Protein AF-0000000080657822 (afdb_homodimer)

Sequence (238 aa):
MQIVRIQTNIRNVDIPDNIEEEVRYSLSSVMDLPPDKFLIIIEPAIRMNMGNRETPLAVVTLQTTRPSSQTENDVYAKKLTAVLREHLKLDPAHILISFDYKDAKNFAVQGKTIASLYVMQIVRIQTNIRNVDIPDNIEEEVRYSLSSVMDLPPDKFLIIIEPAIRMNMGNRETPLAVVTLQTTRPSSQTENDVYAKKLTAVLREHLKLDPAHILISFDYKDAKNFAVQGKTIASLYV

InterPro domains:
  IPR001398 Macrophage migration inhibitory factor [PF01187] (3-115)
  IPR001398 Macrophage migration inhibitory factor [PTHR11954] (1-114)
  IPR014347 Tautomerase/MIF superfamily [G3DSA:3.30.429.10] (1-117)
  IPR014347 Tautomerase/MIF superfamily [SSF55331] (4-116)

Nearest PDB structures (foldseek):
  2os5-assembly1_A  TM=9.625E-01  e=1.038E-12  Ancylostoma ceylanicum
  1uiz-assembly1_A  TM=9.579E-01  e=4.561E-12  Xenopus laevis
  6lkv-assembly2_C  TM=9.390E-01  e=1.874E-11  Oncomelania hupensis
  6lr3-assembly2_B  TM=9.394E-01  e=3.001E-11  Oncomelania hupensis
  6lkw-assembly2_B  TM=9.180E-01  e=7.698E-11  Oncomelania hupensis

Solvent-accessible surface area (backbone atoms only — not comparable to full-atom values): 12841 Å² total; per-residue (Å²): 107,32,42,36,37,40,38,24,44,46,49,64,90,72,50,60,89,57,52,62,57,52,52,36,52,53,47,20,67,77,68,70,44,67,52,67,41,34,39,37,36,46,44,53,52,39,93,67,71,67,90,74,65,92,58,66,39,37,44,34,39,41,37,30,50,56,83,75,50,70,70,54,48,52,53,53,48,53,49,53,49,50,52,42,30,70,64,65,66,40,54,70,90,37,53,46,77,45,85,43,66,41,56,36,48,36,28,26,43,56,32,29,20,46,48,62,67,80,97,106,33,42,36,39,38,38,23,45,47,46,64,92,74,52,59,92,55,52,65,57,53,52,37,52,56,49,20,68,76,69,70,43,66,58,86,40,55,49,75,44,78,42,55,54,36,50,58,50,56,53,72,79,98,56,68,37,35,42,34,39,40,38,30,51,56,83,74,52,51,70,55,38,27,52,52,29,36,50,53,38,51,51,42,30,70,66,66,66,36,53,47,85,37,36,40,36,38,56,41,65,42,54,34,74,78,36,69,56,95,91,32,34,45,46,63,66,78,96

Structure (mmCIF, N/CA/C/O backbone):
data_AF-0000000080657822-model_v1
#
loop_
_entity.id
_entity.type
_entity.pdbx_description
1 polymer 'Macrophage migration inhibitory factor'
#
loop_
_atom_site.group_PDB
_atom_site.id
_atom_site.type_symbol
_atom_site.label_atom_id
_atom_site.label_alt_id
_atom_site.label_comp_id
_atom_site.label_asym_id
_atom_site.label_entity_id
_atom_site.label_seq_id
_atom_site.pdbx_PDB_ins_code
_atom_site.Cartn_x
_atom_site.Cartn_y
_atom_site.Cartn_z
_atom_site.occupancy
_atom_site.B_iso_or_equiv
_atom_site.auth_seq_id
_atom_site.auth_comp_id
_atom_site.auth_asym_id
_atom_site.auth_atom_id
_atom_site.pdbx_PDB_model_num
ATOM 1 N N . MET A 1 1 ? -8.43 -2.594 9.195 1 84.31 1 MET A N 1
ATOM 2 C CA . MET A 1 1 ? -7.094 -2.062 8.938 1 84.31 1 MET A CA 1
ATOM 3 C C . MET A 1 1 ? -7.129 -1.015 7.824 1 84.31 1 MET A C 1
ATOM 5 O O . MET A 1 1 ? -7.844 -1.178 6.836 1 84.31 1 MET A O 1
ATOM 9 N N . GLN A 1 2 ? -6.523 0.131 8.164 1 93 2 GLN A N 1
ATOM 10 C CA . GLN A 1 2 ? -6.484 1.242 7.215 1 93 2 GLN A CA 1
ATOM 11 C C . GLN A 1 2 ? -5.047 1.604 6.848 1 93 2 GLN A C 1
ATOM 13 O O . GLN A 1 2 ? -4.156 1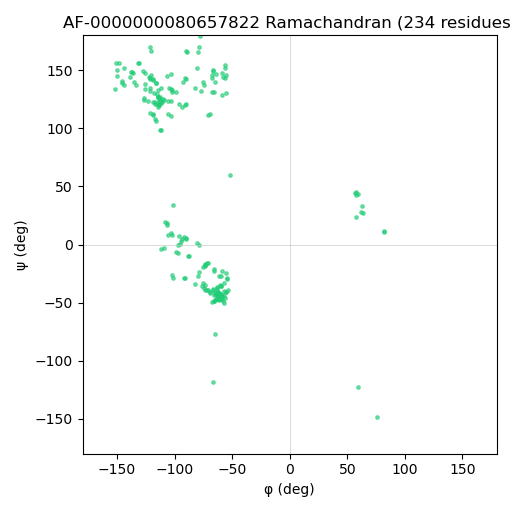.567 7.699 1 93 2 GLN A O 1
ATOM 18 N N . ILE A 1 3 ? -4.801 1.942 5.562 1 95.88 3 ILE A N 1
ATOM 19 C CA . ILE A 1 3 ? -3.482 2.379 5.121 1 95.88 3 ILE A CA 1
ATOM 20 C C . ILE A 1 3 ? -3.539 3.842 4.691 1 95.88 3 ILE A C 1
ATOM 22 O O . ILE A 1 3 ? -4.387 4.227 3.881 1 95.88 3 ILE A O 1
ATOM 26 N N . VAL A 1 4 ? -2.705 4.609 5.277 1 97.62 4 VAL A N 1
ATOM 27 C CA . VAL A 1 4 ? -2.572 6.016 4.906 1 97.62 4 VAL A CA 1
ATOM 28 C C . VAL A 1 4 ? -1.2 6.258 4.277 1 97.62 4 VAL A C 1
ATOM 30 O O . VAL A 1 4 ? -0.172 6.086 4.938 1 97.62 4 VAL A O 1
ATOM 33 N N . ARG A 1 5 ? -1.205 6.684 3.109 1 98.06 5 ARG A N 1
ATOM 34 C CA . ARG A 1 5 ? 0.04 6.973 2.406 1 98.06 5 ARG A CA 1
ATOM 35 C C . ARG A 1 5 ? 0.168 8.469 2.115 1 98.06 5 ARG A C 1
ATOM 37 O O . ARG A 1 5 ? -0.717 9.062 1.495 1 98.06 5 ARG A O 1
ATOM 44 N N . ILE A 1 6 ? 1.258 9.023 2.516 1 98.25 6 ILE A N 1
ATOM 45 C CA . ILE A 1 6 ? 1.535 10.438 2.279 1 98.25 6 ILE A CA 1
ATOM 46 C C . ILE A 1 6 ? 2.787 10.586 1.417 1 98.25 6 ILE A C 1
ATOM 48 O O . ILE A 1 6 ? 3.889 10.234 1.847 1 98.25 6 ILE A O 1
ATOM 52 N N . GLN A 1 7 ? 2.586 11.023 0.231 1 97.69 7 GLN A N 1
ATOM 53 C CA . GLN A 1 7 ? 3.682 11.359 -0.671 1 97.69 7 GLN A CA 1
ATOM 54 C C . GLN A 1 7 ? 3.896 12.867 -0.737 1 97.69 7 GLN A C 1
ATOM 56 O O . GLN A 1 7 ? 2.939 13.633 -0.891 1 97.69 7 GLN A O 1
ATOM 61 N N . THR A 1 8 ? 5.133 13.344 -0.627 1 97.19 8 THR A N 1
ATOM 62 C CA . THR A 1 8 ? 5.387 14.781 -0.623 1 97.19 8 THR A CA 1
ATOM 63 C C . THR A 1 8 ? 6.766 15.086 -1.201 1 97.19 8 THR A C 1
ATOM 65 O O . THR A 1 8 ? 7.641 14.219 -1.236 1 97.19 8 THR A O 1
ATOM 68 N N . ASN A 1 9 ? 6.945 16.297 -1.699 1 95.88 9 ASN A N 1
ATOM 69 C CA . ASN A 1 9 ? 8.25 16.734 -2.199 1 95.88 9 ASN A CA 1
ATOM 70 C C . ASN A 1 9 ? 9.078 17.391 -1.104 1 95.88 9 ASN A C 1
ATOM 72 O O . ASN A 1 9 ? 10.18 17.875 -1.362 1 95.88 9 ASN A O 1
ATOM 76 N N . ILE A 1 10 ? 8.562 17.375 0.119 1 96.12 10 ILE A N 1
ATOM 77 C CA . ILE A 1 10 ? 9.305 17.891 1.266 1 96.12 10 ILE A CA 1
ATOM 78 C C . ILE A 1 10 ? 10.391 16.891 1.66 1 96.12 10 ILE A C 1
ATOM 80 O O . ILE A 1 10 ? 10.164 15.68 1.684 1 96.12 10 ILE A O 1
ATOM 84 N N . ARG A 1 11 ? 11.578 17.438 2.01 1 95.94 11 ARG A N 1
ATOM 85 C CA . ARG A 1 11 ? 12.688 16.578 2.4 1 95.94 11 ARG A CA 1
ATOM 86 C C . ARG A 1 11 ? 12.398 15.875 3.723 1 95.94 11 ARG A C 1
ATOM 88 O O . ARG A 1 11 ? 11.742 16.438 4.602 1 95.94 11 ARG A O 1
ATOM 95 N N . ASN A 1 12 ? 12.891 14.633 3.85 1 95.06 12 ASN A N 1
ATOM 96 C CA . ASN A 1 12 ? 12.672 13.836 5.051 1 95.06 12 ASN A CA 1
ATOM 97 C C . ASN A 1 12 ? 13.102 14.586 6.309 1 95.06 12 ASN A C 1
ATOM 99 O O . ASN A 1 12 ? 12.438 14.508 7.34 1 95.06 12 ASN A O 1
ATOM 103 N N . VAL A 1 13 ? 14.227 15.328 6.23 1 95.25 13 VAL A N 1
ATOM 104 C CA . VAL A 1 13 ? 14.789 16.031 7.379 1 95.25 13 VAL A CA 1
ATOM 105 C C . VAL A 1 13 ? 13.836 17.141 7.824 1 95.25 13 VAL A C 1
ATOM 107 O O . VAL A 1 13 ? 13.914 17.625 8.961 1 95.25 13 VAL A O 1
ATOM 110 N N . ASP A 1 14 ? 12.93 17.609 6.953 1 95.69 14 ASP A N 1
ATOM 111 C CA . ASP A 1 14 ? 12.023 18.719 7.246 1 95.69 14 ASP A CA 1
ATOM 112 C C . ASP A 1 14 ? 10.656 18.203 7.699 1 95.69 14 ASP A C 1
ATOM 114 O O . ASP A 1 14 ? 9.758 18.984 8.008 1 95.69 14 ASP A O 1
ATOM 118 N N . ILE A 1 15 ? 10.477 16.891 7.762 1 96.06 15 ILE A N 1
ATOM 119 C CA . ILE A 1 15 ? 9.234 16.297 8.234 1 96.06 15 ILE A CA 1
ATOM 120 C C . ILE A 1 15 ? 9.312 16.047 9.742 1 96.06 15 ILE A C 1
ATOM 122 O O . ILE A 1 15 ? 10.227 15.359 10.219 1 96.06 15 ILE A O 1
ATOM 126 N N . PRO A 1 16 ? 8.438 16.656 10.414 1 95.56 16 PRO A N 1
ATOM 127 C CA . PRO A 1 16 ? 8.461 16.469 11.867 1 95.56 16 PRO A CA 1
ATOM 128 C C . PRO A 1 16 ? 8.367 15 12.273 1 95.56 16 PRO A C 1
ATOM 130 O O . PRO A 1 16 ? 7.719 14.203 11.586 1 95.56 16 PRO A O 1
ATOM 133 N N . ASP A 1 17 ? 8.875 14.633 13.461 1 92.06 17 ASP A N 1
ATOM 134 C CA . ASP A 1 17 ? 8.938 13.25 13.93 1 92.06 17 ASP A CA 1
ATOM 135 C C . ASP A 1 17 ? 7.562 12.758 14.375 1 92.06 17 ASP A C 1
ATOM 137 O O . ASP A 1 17 ? 7.32 11.555 14.445 1 92.06 17 ASP A O 1
ATOM 141 N N . ASN A 1 18 ? 6.68 13.648 14.641 1 92.56 18 ASN A N 1
ATOM 142 C CA . ASN A 1 18 ? 5.41 13.242 15.234 1 92.56 18 ASN A CA 1
ATOM 143 C C . ASN A 1 18 ? 4.285 13.211 14.203 1 92.56 18 ASN A C 1
ATOM 145 O O . ASN A 1 18 ? 3.117 13.055 14.562 1 92.56 18 ASN A O 1
ATOM 149 N N . ILE A 1 19 ? 4.598 13.383 12.914 1 95.44 19 ILE A N 1
ATOM 150 C CA . ILE A 1 19 ? 3.566 13.516 11.891 1 95.44 19 ILE A CA 1
ATOM 151 C C . ILE A 1 19 ? 2.734 12.242 11.82 1 95.44 19 ILE A C 1
ATOM 153 O O . ILE A 1 19 ? 1.51 12.297 11.68 1 95.44 19 ILE A O 1
ATOM 157 N N . GLU A 1 20 ? 3.365 11.078 11.922 1 94.44 20 GLU A N 1
ATOM 158 C CA . GLU A 1 20 ? 2.648 9.812 11.852 1 94.44 20 GLU A CA 1
ATOM 159 C C . GLU A 1 20 ? 1.64 9.688 12.984 1 94.44 20 GLU A C 1
ATOM 161 O O . GLU A 1 20 ? 0.498 9.273 12.766 1 94.44 20 GLU A O 1
ATOM 166 N N . GLU A 1 21 ? 2.094 10.062 14.133 1 93.56 21 GLU A N 1
ATOM 167 C CA . GLU A 1 21 ? 1.225 10 15.305 1 93.56 21 GLU A CA 1
ATOM 168 C C . GLU A 1 21 ? 0.048 10.961 15.164 1 93.56 21 GLU A C 1
ATOM 170 O O . GLU A 1 21 ? -1.088 10.609 15.492 1 93.56 21 GLU A O 1
ATOM 175 N N . GLU A 1 22 ? 0.355 12.117 14.68 1 95.88 22 GLU A N 1
ATOM 176 C CA . GLU A 1 22 ? -0.695 13.117 14.523 1 95.88 22 GLU A CA 1
ATOM 177 C C . GLU A 1 22 ? -1.75 12.656 13.523 1 95.88 22 GLU A C 1
ATOM 179 O O . GLU A 1 22 ? -2.949 12.805 13.766 1 95.88 22 GLU A O 1
ATOM 184 N N . VAL A 1 23 ? -1.292 12.102 12.445 1 96.69 23 VAL A N 1
ATOM 185 C CA . VAL A 1 23 ? -2.209 11.578 11.438 1 96.69 23 VAL A CA 1
ATOM 186 C C . VAL A 1 23 ? -3.027 10.438 12.023 1 96.69 23 VAL A C 1
ATOM 188 O O . VAL A 1 23 ? -4.254 10.406 11.898 1 96.69 23 VAL A O 1
ATOM 191 N N . ARG A 1 24 ? -2.383 9.547 12.688 1 95.69 24 ARG A N 1
ATOM 192 C CA . ARG A 1 24 ? -2.998 8.359 13.258 1 95.69 24 ARG A CA 1
ATOM 193 C C . ARG A 1 24 ? -4.117 8.727 14.227 1 95.69 24 ARG A C 1
ATOM 195 O O . ARG A 1 24 ? -5.25 8.258 14.086 1 95.69 24 ARG A O 1
ATOM 202 N N . TYR A 1 25 ? -3.816 9.641 15.117 1 95.88 25 TYR A N 1
ATOM 203 C CA . TYR A 1 25 ? -4.785 9.977 16.156 1 95.88 25 TYR A CA 1
ATOM 204 C C . TYR A 1 25 ? -5.918 10.828 15.586 1 95.88 25 TYR A C 1
ATOM 206 O O . TYR A 1 25 ? -7.062 10.719 16.031 1 95.88 25 TYR A O 1
ATOM 214 N N . SER A 1 26 ? -5.594 11.609 14.664 1 96.81 26 SER A N 1
ATOM 215 C CA . SER A 1 26 ? -6.629 12.414 14.016 1 96.81 26 SER A CA 1
ATOM 216 C C . SER A 1 26 ? -7.668 11.531 13.336 1 96.81 26 SER A C 1
ATOM 218 O O . SER A 1 26 ? -8.875 11.719 13.539 1 96.81 26 SER A O 1
ATOM 220 N N . LEU A 1 27 ? -7.227 10.555 12.586 1 97.06 27 LEU A N 1
ATOM 221 C CA . LEU A 1 27 ? -8.141 9.68 11.859 1 97.06 27 LEU A CA 1
ATOM 222 C C . LEU A 1 27 ? -8.828 8.703 12.812 1 97.06 27 LEU A C 1
ATOM 224 O O . LEU A 1 27 ? -10 8.383 12.633 1 97.06 27 LEU A O 1
ATOM 228 N N . SER A 1 28 ? -8.117 8.227 13.797 1 96.44 28 SER A N 1
ATOM 229 C CA . SER A 1 28 ? -8.688 7.32 14.781 1 96.44 28 SER A CA 1
ATOM 230 C C . SER A 1 28 ? -9.898 7.938 15.469 1 96.44 28 SER A C 1
ATOM 232 O O . SER A 1 28 ? -10.914 7.266 15.672 1 96.44 28 SER A O 1
ATOM 234 N N . SER A 1 29 ? -9.828 9.141 15.766 1 97.06 29 SER A N 1
ATOM 235 C CA . SER A 1 29 ? -10.891 9.844 16.484 1 97.06 29 SER A CA 1
ATOM 236 C C . SER A 1 29 ? -12.156 9.938 15.633 1 97.06 29 SER A C 1
ATOM 238 O O . SER A 1 29 ? -13.258 9.734 16.125 1 97.06 29 SER A O 1
ATOM 240 N N . VAL A 1 30 ? -12.039 10.172 14.359 1 97.12 30 VAL A N 1
ATOM 241 C CA . VAL A 1 30 ? -13.211 10.43 13.531 1 97.12 30 VAL A CA 1
ATOM 242 C C . VAL A 1 30 ? -13.727 9.117 12.938 1 97.12 30 VAL A C 1
ATOM 244 O O . VAL A 1 30 ? -14.898 9.008 12.586 1 97.12 30 VAL A O 1
ATOM 247 N N . MET A 1 31 ? -12.875 8.18 12.742 1 96.06 31 MET A N 1
ATOM 248 C CA . MET A 1 31 ? -13.289 6.895 12.195 1 96.06 31 MET A CA 1
ATOM 249 C C . MET A 1 31 ? -13.727 5.941 13.297 1 96.06 31 MET A C 1
ATOM 251 O O . MET A 1 31 ? -14.273 4.875 13.023 1 96.06 31 MET A O 1
ATOM 255 N N . ASP A 1 32 ? -13.453 6.379 14.508 1 95.44 32 ASP A N 1
ATOM 256 C CA . ASP A 1 32 ? -13.805 5.57 15.672 1 95.44 32 ASP A CA 1
ATOM 257 C C . ASP A 1 32 ? -13.164 4.188 15.594 1 95.44 32 ASP A C 1
ATOM 259 O O . ASP A 1 32 ? -13.852 3.172 15.734 1 95.44 32 ASP A O 1
ATOM 263 N N . LEU A 1 33 ? -11.938 4.098 15.242 1 93.62 33 LEU A N 1
ATOM 264 C CA . LEU A 1 33 ? -11.109 2.9 15.219 1 93.62 33 LEU A CA 1
ATOM 265 C C . LEU A 1 33 ? -9.891 3.064 16.125 1 93.62 33 LEU A C 1
ATOM 267 O O . LEU A 1 33 ? -9.375 4.176 16.281 1 93.62 33 LEU A O 1
ATOM 271 N N . PRO A 1 34 ? -9.461 1.971 16.75 1 93.25 34 PRO A N 1
ATOM 272 C CA . PRO A 1 34 ? -8.242 2.072 17.547 1 93.25 34 PRO A CA 1
ATOM 273 C C . PRO A 1 34 ? -7.031 2.521 16.734 1 93.25 34 PRO A C 1
ATOM 275 O O . PRO A 1 34 ? -6.91 2.168 15.562 1 93.25 34 PRO A O 1
ATOM 278 N N . PRO A 1 35 ? -6.078 3.287 17.359 1 93.06 35 PRO A N 1
ATOM 279 C CA . PRO A 1 35 ? -4.91 3.812 16.656 1 93.06 35 PRO A CA 1
ATOM 280 C C . PRO A 1 35 ? -4.051 2.715 16.031 1 93.06 35 PRO A C 1
ATOM 282 O O . PRO A 1 35 ? -3.385 2.945 15.023 1 93.06 35 PRO A O 1
ATOM 285 N N . ASP A 1 36 ? -4.164 1.545 16.547 1 89.31 36 ASP A N 1
ATOM 286 C CA . ASP A 1 36 ? -3.299 0.466 16.078 1 89.31 36 ASP A CA 1
ATOM 287 C C . ASP A 1 36 ? -3.824 -0.134 14.773 1 89.31 36 ASP A C 1
ATOM 289 O O . ASP A 1 36 ? -3.166 -0.979 14.164 1 89.31 36 ASP A O 1
ATOM 293 N N . LYS A 1 37 ? -4.891 0.389 14.289 1 90.69 37 LYS A N 1
ATOM 294 C CA . LYS A 1 37 ? -5.488 -0.121 13.055 1 90.69 37 LYS A CA 1
ATOM 295 C C . LYS A 1 37 ? -5.039 0.697 11.852 1 90.69 37 LYS A C 1
ATOM 297 O O . LYS A 1 37 ? -5.512 0.471 10.734 1 90.69 37 LYS A O 1
ATOM 302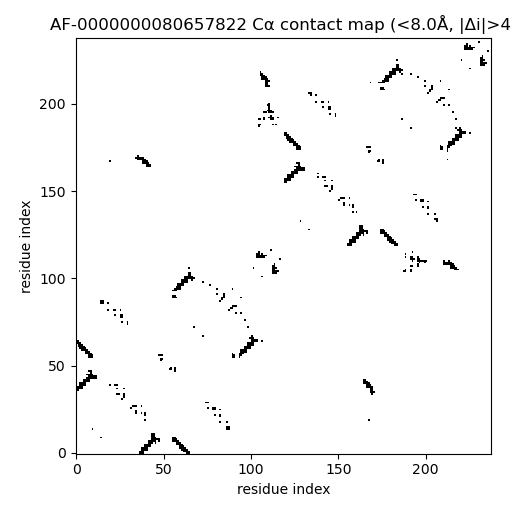 N N . PHE A 1 38 ? -4.102 1.584 12.094 1 93.62 38 PHE A N 1
ATOM 303 C CA . PHE A 1 38 ? -3.656 2.459 11.016 1 93.62 38 PHE A CA 1
ATOM 304 C C . PHE A 1 38 ? -2.182 2.227 10.703 1 93.62 38 PHE A C 1
ATOM 306 O O . PHE A 1 38 ? -1.331 2.33 11.586 1 93.62 38 PHE A O 1
ATOM 313 N N . LEU A 1 39 ? -1.912 1.862 9.461 1 94.06 39 LEU A N 1
ATOM 314 C CA . LEU A 1 39 ? -0.556 1.876 8.93 1 94.06 39 LEU A CA 1
ATOM 315 C C . LEU A 1 39 ? -0.286 3.168 8.164 1 94.06 39 LEU A C 1
ATOM 317 O O . LEU A 1 39 ? -1.001 3.49 7.211 1 94.06 39 LEU A O 1
ATOM 321 N N . ILE A 1 40 ? 0.692 3.904 8.586 1 96.06 40 ILE A N 1
ATOM 322 C CA . ILE A 1 40 ? 1.021 5.184 7.969 1 96.06 40 ILE A CA 1
ATOM 323 C C . ILE A 1 40 ? 2.344 5.07 7.215 1 96.06 40 ILE A C 1
ATOM 325 O O . ILE A 1 40 ? 3.344 4.609 7.77 1 96.06 40 ILE A O 1
ATOM 329 N N . ILE A 1 41 ? 2.312 5.406 6.008 1 96.31 41 ILE A N 1
ATOM 330 C CA . ILE A 1 41 ? 3.484 5.43 5.141 1 96.31 41 ILE A CA 1
ATOM 331 C C . ILE A 1 41 ? 3.783 6.863 4.715 1 96.31 41 ILE A C 1
ATOM 333 O O . ILE A 1 41 ? 2.895 7.578 4.246 1 96.31 41 ILE A O 1
ATOM 337 N N . ILE A 1 42 ? 4.992 7.312 4.914 1 96.75 42 ILE A N 1
ATOM 338 C CA . ILE A 1 42 ? 5.426 8.617 4.434 1 96.75 42 ILE A CA 1
ATOM 339 C C . ILE A 1 42 ? 6.547 8.453 3.416 1 96.75 42 ILE A C 1
ATOM 341 O O . ILE A 1 42 ? 7.543 7.77 3.684 1 96.75 42 ILE A O 1
ATOM 345 N N . GLU A 1 43 ? 6.32 8.961 2.264 1 96.56 43 GLU A N 1
ATOM 346 C CA . GLU A 1 43 ? 7.324 9 1.206 1 96.56 43 GLU A CA 1
ATOM 347 C C . GLU A 1 43 ? 7.773 10.438 0.929 1 96.56 43 GLU A C 1
ATOM 349 O O . GLU A 1 43 ? 7.164 11.141 0.121 1 96.56 43 GLU A O 1
ATOM 354 N N . PRO A 1 44 ? 8.875 10.805 1.485 1 96.5 44 PRO A N 1
ATOM 355 C CA . PRO A 1 44 ? 9.359 12.18 1.356 1 96.5 44 PRO A CA 1
ATOM 356 C C . PRO A 1 44 ? 10.258 12.383 0.136 1 96.5 44 PRO A C 1
ATOM 358 O O . PRO A 1 44 ? 10.648 11.406 -0.512 1 96.5 44 PRO A O 1
ATOM 361 N N . ALA A 1 45 ? 10.531 13.609 -0.25 1 96.06 45 ALA A N 1
ATOM 362 C CA . ALA A 1 45 ? 11.5 14.047 -1.254 1 96.06 45 ALA A CA 1
ATOM 363 C C . ALA A 1 45 ? 11.148 13.484 -2.631 1 96.06 45 ALA A C 1
ATOM 365 O O . ALA A 1 45 ? 12.039 13.203 -3.434 1 96.06 45 ALA A O 1
ATOM 366 N N . ILE A 1 46 ? 9.906 13.242 -2.855 1 94.38 46 ILE A N 1
ATOM 367 C CA . ILE A 1 46 ? 9.438 12.773 -4.16 1 94.38 46 ILE A CA 1
ATOM 368 C C . ILE A 1 46 ? 9.398 13.945 -5.137 1 94.38 46 ILE A C 1
ATOM 370 O O . ILE A 1 46 ? 8.961 15.039 -4.789 1 94.38 46 ILE A O 1
ATOM 374 N N . ARG A 1 47 ? 9.961 13.711 -6.32 1 92.88 47 ARG A N 1
ATOM 375 C CA . ARG A 1 47 ? 9.836 14.727 -7.359 1 92.88 47 ARG A CA 1
ATOM 376 C C . ARG A 1 47 ? 8.398 14.828 -7.863 1 92.88 47 ARG A C 1
ATOM 378 O O . ARG A 1 47 ? 7.863 13.867 -8.414 1 92.88 47 ARG A O 1
ATOM 385 N N . MET A 1 48 ? 7.73 15.984 -7.574 1 91.56 48 MET A N 1
ATOM 386 C CA . MET A 1 48 ? 6.355 16.234 -8 1 91.56 48 MET A CA 1
ATOM 387 C C . MET A 1 48 ? 6.125 17.734 -8.227 1 91.56 48 MET A C 1
ATOM 389 O O . MET A 1 48 ? 6.719 18.562 -7.543 1 91.56 48 MET A O 1
ATOM 393 N N . ASN A 1 49 ? 5.289 18.016 -9.219 1 91 49 ASN A N 1
ATOM 394 C CA . ASN A 1 49 ? 4.992 19.406 -9.555 1 91 49 ASN A CA 1
ATOM 395 C C . ASN A 1 49 ? 3.539 19.578 -9.977 1 91 49 ASN A C 1
ATOM 397 O O . ASN A 1 49 ? 2.947 18.672 -10.57 1 91 49 ASN A O 1
ATOM 401 N N . MET A 1 50 ? 2.936 20.594 -9.516 1 89.12 50 MET A N 1
ATOM 402 C CA . MET A 1 50 ? 1.61 21.031 -9.938 1 89.12 50 MET A CA 1
ATOM 403 C C . MET A 1 50 ? 1.652 22.469 -10.438 1 89.12 50 MET A C 1
ATOM 405 O O . MET A 1 50 ? 1.899 23.391 -9.664 1 89.12 50 MET A O 1
ATOM 409 N N . GLY A 1 51 ? 1.206 22.656 -11.688 1 81.25 51 GLY A N 1
ATOM 410 C CA . GLY A 1 51 ? 1.348 23.984 -12.289 1 81.25 51 GLY A CA 1
ATOM 411 C C . GLY A 1 51 ? 2.789 24.453 -12.367 1 81.25 51 GLY A C 1
ATOM 412 O O . GLY A 1 51 ? 3.654 23.734 -12.875 1 81.25 51 GLY A O 1
ATOM 413 N N . ASN A 1 52 ? 2.891 25.766 -11.625 1 68.38 52 ASN A N 1
ATOM 414 C CA . ASN A 1 52 ? 4.25 26.281 -11.594 1 68.38 52 ASN A CA 1
ATOM 415 C C . ASN A 1 52 ? 5.082 25.609 -10.508 1 68.38 52 ASN A C 1
ATOM 417 O O . ASN A 1 52 ? 4.535 25.109 -9.531 1 68.38 52 ASN A O 1
ATOM 421 N N . ARG A 1 53 ? 6.516 25.375 -10.453 1 63.5 53 ARG A N 1
ATOM 422 C CA . ARG A 1 53 ? 7.535 24.391 -10.102 1 63.5 53 ARG A CA 1
ATOM 423 C C . ARG A 1 53 ? 7.52 24.094 -8.602 1 63.5 53 ARG A C 1
ATOM 425 O O . ARG A 1 53 ? 7.414 22.938 -8.195 1 63.5 53 ARG A O 1
ATOM 432 N N . GLU A 1 54 ? 8.125 25.062 -7.562 1 67.25 54 GLU A N 1
ATOM 433 C CA . GLU A 1 54 ? 8.844 24.625 -6.371 1 67.25 54 GLU A CA 1
ATOM 434 C C . GLU A 1 54 ? 7.961 24.703 -5.129 1 67.25 54 GLU A C 1
ATOM 436 O O . GLU A 1 54 ? 8.469 24.688 -4.004 1 67.25 54 GLU A O 1
ATOM 441 N N . THR A 1 55 ? 6.586 24.422 -5.359 1 85.75 55 THR A N 1
ATOM 442 C CA . THR A 1 55 ? 5.777 24.547 -4.152 1 85.75 55 THR A CA 1
ATOM 443 C C . THR A 1 55 ? 5.648 23.203 -3.443 1 85.75 55 THR A C 1
ATOM 445 O O . THR A 1 55 ? 5.59 22.156 -4.09 1 85.75 55 THR A O 1
ATOM 448 N N . PRO A 1 56 ? 5.719 23.266 -2.098 1 93.12 56 PRO A N 1
ATOM 449 C CA . PRO A 1 56 ? 5.484 22.031 -1.369 1 93.12 56 PRO A CA 1
ATOM 450 C C . PRO A 1 56 ? 4.109 21.422 -1.652 1 93.12 56 PRO A C 1
ATOM 452 O O . PRO A 1 56 ? 3.111 22.156 -1.693 1 93.12 56 PRO A O 1
ATOM 455 N N . LEU A 1 57 ? 4.109 20.219 -1.976 1 95.81 57 LEU A N 1
ATOM 456 C CA . LEU A 1 57 ? 2.902 19.484 -2.35 1 95.81 57 LEU A CA 1
ATOM 457 C C . LEU A 1 57 ? 2.809 18.156 -1.586 1 95.81 57 LEU A C 1
ATOM 459 O O . LEU A 1 57 ? 3.822 17.641 -1.118 1 95.81 57 LEU A O 1
ATOM 463 N N . ALA A 1 58 ? 1.603 17.688 -1.465 1 97.06 58 ALA A N 1
ATOM 464 C CA . ALA A 1 58 ? 1.403 16.359 -0.904 1 97.06 58 ALA A CA 1
ATOM 465 C C . ALA A 1 58 ? 0.214 15.664 -1.558 1 97.06 58 ALA A C 1
ATOM 467 O O . ALA A 1 58 ? -0.789 16.297 -1.882 1 97.06 58 ALA A O 1
ATOM 468 N N . VAL A 1 59 ? 0.355 14.414 -1.82 1 97.94 59 VAL A N 1
ATOM 469 C CA . VAL A 1 59 ? -0.735 13.523 -2.197 1 97.94 59 VAL A CA 1
ATOM 470 C C . VAL A 1 59 ? -0.968 12.492 -1.09 1 97.94 59 VAL A C 1
ATOM 472 O O . VAL A 1 59 ? -0.027 11.844 -0.631 1 97.94 59 VAL A O 1
ATOM 475 N N . VAL A 1 60 ? -2.195 12.391 -0.649 1 98.56 60 VAL A N 1
ATOM 476 C CA . VAL A 1 60 ? -2.541 11.453 0.413 1 98.56 60 VAL A CA 1
ATOM 477 C C . VAL A 1 60 ? -3.545 10.422 -0.111 1 98.56 60 VAL A C 1
ATOM 479 O O . VAL A 1 60 ? -4.52 10.781 -0.777 1 98.56 60 VAL A O 1
ATOM 482 N N . THR A 1 61 ? -3.279 9.195 0.119 1 98.44 61 THR A N 1
ATOM 483 C CA . THR A 1 61 ? -4.234 8.133 -0.174 1 98.44 61 THR A CA 1
ATOM 484 C C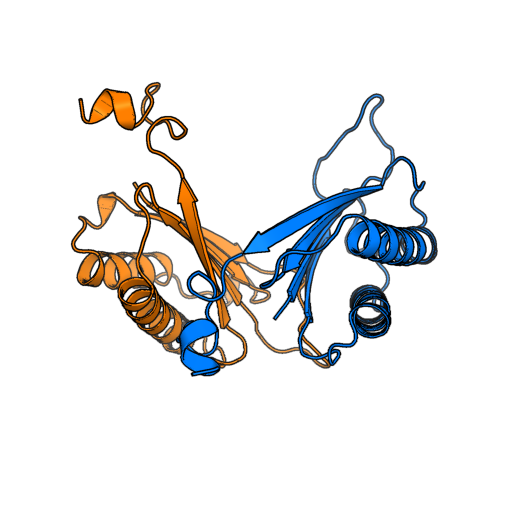 . THR A 1 61 ? -4.676 7.434 1.109 1 98.44 61 THR A C 1
ATOM 486 O O . THR A 1 61 ? -3.844 6.945 1.876 1 98.44 61 THR A O 1
ATOM 489 N N . LEU A 1 62 ? -5.93 7.43 1.401 1 98.25 62 LEU A N 1
ATOM 490 C CA . LEU A 1 62 ? -6.531 6.668 2.49 1 98.25 62 LEU A CA 1
ATOM 491 C C . LEU A 1 62 ? -7.246 5.43 1.955 1 98.25 62 LEU A C 1
ATOM 493 O O . LEU A 1 62 ? -8.266 5.547 1.273 1 98.25 62 LEU A O 1
ATOM 497 N N . GLN A 1 63 ? -6.723 4.281 2.221 1 96.56 63 GLN A N 1
ATOM 498 C CA . GLN A 1 63 ? -7.305 3.008 1.81 1 96.56 63 GLN A CA 1
ATOM 499 C C . GLN A 1 63 ? -8 2.316 2.979 1 96.56 63 GLN A C 1
ATOM 501 O O . GLN A 1 63 ? -7.371 2.037 4.004 1 96.56 63 GLN A O 1
ATOM 506 N N . THR A 1 64 ? -9.273 2.018 2.801 1 94.69 64 THR A N 1
ATOM 507 C CA . THR A 1 64 ? -10.07 1.42 3.867 1 94.69 64 THR A CA 1
ATOM 508 C C . THR A 1 64 ? -10.625 0.067 3.432 1 94.69 64 THR A C 1
ATOM 510 O O . THR A 1 64 ? -10.602 -0.269 2.246 1 94.69 64 THR A O 1
ATOM 513 N N . THR A 1 65 ? -11.133 -0.733 4.359 1 90.62 65 THR A N 1
ATOM 514 C CA . THR A 1 65 ? -11.711 -2.039 4.074 1 90.62 65 THR A CA 1
ATOM 515 C C . THR A 1 65 ? -13.234 -1.94 3.963 1 90.62 65 THR A C 1
ATOM 517 O O . THR A 1 65 ? -13.898 -2.926 3.645 1 90.62 65 THR A O 1
ATOM 520 N N . ARG A 1 66 ? -13.828 -0.857 4.242 1 88.62 66 ARG A N 1
ATOM 521 C CA . ARG A 1 66 ? -15.242 -0.588 4.016 1 88.62 66 ARG A CA 1
ATOM 522 C C . ARG A 1 66 ? -15.438 0.681 3.191 1 88.62 66 ARG A C 1
ATOM 524 O O . ARG A 1 66 ? -14.656 1.625 3.305 1 88.62 66 ARG A O 1
ATOM 531 N N . PRO A 1 67 ? -16.469 0.691 2.4 1 93.12 67 PRO A N 1
ATOM 532 C CA . PRO A 1 67 ? -16.734 1.919 1.646 1 93.12 67 PRO A CA 1
ATOM 533 C C . PRO A 1 67 ? -17.094 3.102 2.545 1 93.12 67 PRO A C 1
ATOM 535 O O . PRO A 1 67 ? -17.75 2.922 3.576 1 93.12 67 PRO A O 1
ATOM 538 N N . SER A 1 68 ? -16.594 4.238 2.223 1 94.94 68 SER A N 1
ATOM 539 C CA . SER A 1 68 ? -16.938 5.461 2.953 1 94.94 68 SER A CA 1
ATOM 540 C C . SER A 1 68 ? -17.922 6.32 2.17 1 94.94 68 SER A C 1
ATOM 542 O O . SER A 1 68 ? -17.859 6.371 0.939 1 94.94 68 SER A O 1
ATOM 544 N N . SER A 1 69 ? -18.797 7.004 2.877 1 97.06 69 SER A N 1
ATOM 545 C CA . SER A 1 69 ? -19.719 7.953 2.266 1 97.06 69 SER A CA 1
ATOM 546 C C . SER A 1 69 ? -19.031 9.281 1.979 1 97.06 69 SER A C 1
ATOM 548 O O . SER A 1 69 ? -17.922 9.539 2.457 1 97.06 69 SER A O 1
ATOM 550 N N . GLN A 1 70 ? -19.734 10.078 1.156 1 97.56 70 GLN A N 1
ATOM 551 C CA . GLN A 1 70 ? -19.219 11.414 0.881 1 97.56 70 GLN A CA 1
ATOM 552 C C . GLN A 1 70 ? -19.062 12.219 2.17 1 97.56 70 GLN A C 1
ATOM 554 O O . GLN A 1 70 ? -18.062 12.93 2.346 1 97.56 70 GLN A O 1
ATOM 559 N N . THR A 1 71 ? -20.078 12.086 2.986 1 98.06 71 THR A N 1
ATOM 560 C CA . THR A 1 71 ? -20.031 12.812 4.25 1 98.06 71 THR A CA 1
ATOM 561 C C . THR A 1 71 ? -18.828 12.375 5.086 1 98.06 71 THR A C 1
ATOM 563 O O . THR A 1 71 ? -18.125 13.211 5.645 1 98.06 71 THR A O 1
ATOM 566 N N . GLU A 1 72 ? -18.578 11.094 5.18 1 97.44 72 GLU A N 1
ATOM 567 C CA . GLU A 1 72 ? -17.406 10.578 5.891 1 97.44 72 GLU A CA 1
ATOM 568 C C . GLU A 1 72 ? -16.109 11.109 5.285 1 97.44 72 GLU A C 1
ATOM 570 O O . GLU A 1 72 ? -15.219 11.562 6.008 1 97.44 72 GLU A O 1
ATOM 575 N N . ASN A 1 73 ? -16.031 11.094 3.961 1 97.81 73 ASN A N 1
ATOM 576 C CA . ASN A 1 73 ? -14.82 11.547 3.266 1 97.81 73 ASN A CA 1
ATOM 577 C C . ASN A 1 73 ? -14.555 13.023 3.52 1 97.81 73 ASN A C 1
ATOM 579 O O . ASN A 1 73 ? -13.398 13.438 3.633 1 97.81 73 ASN A O 1
ATOM 583 N N . ASP A 1 74 ? -15.602 13.812 3.588 1 98.5 74 ASP A N 1
ATOM 584 C CA . ASP A 1 74 ? -15.445 15.227 3.891 1 98.5 74 ASP A CA 1
ATOM 585 C C . ASP A 1 74 ? -14.812 15.43 5.266 1 98.5 74 ASP A C 1
ATOM 587 O O . ASP A 1 74 ? -13.945 16.281 5.434 1 98.5 74 ASP A O 1
ATOM 591 N N . VAL A 1 75 ? -15.281 14.633 6.148 1 98.44 75 VAL A N 1
ATOM 592 C CA . VAL A 1 75 ? -14.758 14.719 7.508 1 98.44 75 VAL A CA 1
ATOM 593 C C . VAL A 1 75 ? -13.289 14.297 7.523 1 98.44 75 VAL A C 1
ATOM 595 O O . VAL A 1 75 ? -12.453 14.984 8.117 1 98.44 75 VAL A O 1
ATOM 598 N N . TYR A 1 76 ? -12.93 13.141 6.902 1 98.38 76 TYR A N 1
ATOM 599 C CA . TYR A 1 76 ? -11.555 12.656 6.855 1 98.38 76 TYR A CA 1
ATOM 600 C C . TYR A 1 76 ? -10.641 13.68 6.195 1 98.38 76 TYR A C 1
ATOM 602 O O . TYR A 1 76 ? -9.539 13.938 6.684 1 98.38 76 TYR A O 1
ATOM 610 N N . ALA A 1 77 ? -11.133 14.219 5.098 1 98.62 77 ALA A N 1
ATOM 611 C CA . ALA A 1 77 ? -10.359 15.203 4.355 1 98.62 77 ALA A CA 1
ATOM 612 C C . ALA A 1 77 ? -10.039 16.422 5.223 1 98.62 77 ALA A C 1
ATOM 614 O O . ALA A 1 77 ? -8.906 16.906 5.219 1 98.62 77 ALA A O 1
ATOM 615 N N . LYS A 1 78 ? -11.039 16.891 5.879 1 98.56 78 LYS A N 1
ATOM 616 C CA . LYS A 1 78 ? -10.852 18.031 6.758 1 98.56 78 LYS A CA 1
ATOM 617 C C . LYS A 1 78 ? -9.773 17.75 7.805 1 98.56 78 LYS A C 1
ATOM 619 O O . LYS A 1 78 ? -8.891 18.578 8.031 1 98.56 78 LYS A O 1
ATOM 624 N N . LYS A 1 79 ? -9.844 16.609 8.398 1 98.38 79 LYS A N 1
ATOM 625 C CA . LYS A 1 79 ? -8.906 16.234 9.453 1 98.38 79 LYS A CA 1
ATOM 626 C C . LYS A 1 79 ? -7.488 16.109 8.898 1 98.38 79 LYS A C 1
ATOM 628 O O . LYS A 1 79 ? -6.543 16.672 9.453 1 98.38 79 LYS A O 1
ATOM 633 N N . LEU A 1 80 ? -7.328 15.414 7.801 1 98.5 80 LEU A N 1
ATOM 634 C CA . LEU A 1 80 ? -6.02 15.195 7.195 1 98.5 80 LEU A CA 1
ATOM 635 C C . LEU A 1 80 ? -5.402 16.516 6.734 1 98.5 80 LEU A C 1
ATOM 637 O O . LEU A 1 80 ? -4.215 16.75 6.957 1 98.5 80 LEU A O 1
ATOM 641 N N . THR A 1 81 ? -6.25 17.344 6.129 1 98.56 81 THR A N 1
ATOM 642 C CA . THR A 1 81 ? -5.77 18.641 5.656 1 98.56 81 THR A CA 1
ATOM 643 C C . THR A 1 81 ? -5.281 19.5 6.824 1 98.56 81 THR A C 1
ATOM 645 O O . THR A 1 81 ? -4.23 20.125 6.738 1 98.56 81 THR A O 1
ATOM 648 N N . ALA A 1 82 ? -6.004 19.469 7.898 1 98.38 82 ALA A N 1
ATOM 649 C CA . ALA A 1 82 ? -5.621 20.25 9.07 1 98.38 82 ALA A CA 1
ATOM 650 C C . ALA A 1 82 ? -4.27 19.797 9.617 1 98.38 82 ALA A C 1
ATOM 652 O O . ALA A 1 82 ? -3.414 20.625 9.938 1 98.38 82 ALA A O 1
ATOM 653 N N . VAL A 1 83 ? -4.062 18.5 9.758 1 98.12 83 VAL A N 1
ATOM 654 C CA . VAL A 1 83 ? -2.828 17.938 10.305 1 98.12 83 VAL A CA 1
ATOM 655 C C . VAL A 1 83 ? -1.652 18.328 9.406 1 98.12 83 VAL A C 1
ATOM 657 O O . VAL A 1 83 ? -0.617 18.781 9.898 1 98.12 83 VAL A O 1
ATOM 660 N N . LEU A 1 84 ? -1.759 18.203 8.102 1 98 84 LEU A N 1
ATOM 661 C CA . LEU A 1 84 ? -0.668 18.453 7.168 1 98 84 LEU A CA 1
ATOM 662 C C . LEU A 1 84 ? -0.367 19.953 7.074 1 98 84 LEU A C 1
ATOM 664 O O . LEU A 1 84 ? 0.792 20.344 6.934 1 98 84 LEU A O 1
ATOM 668 N N . ARG A 1 85 ? -1.418 20.703 7.09 1 97.62 85 ARG A N 1
ATOM 669 C CA . ARG A 1 85 ? -1.224 22.156 7.121 1 97.62 85 ARG A CA 1
ATOM 670 C C . ARG A 1 85 ? -0.442 22.578 8.367 1 97.62 85 ARG A C 1
ATOM 672 O O . ARG A 1 85 ? 0.507 23.359 8.273 1 97.62 85 ARG A O 1
ATOM 679 N N . GLU A 1 86 ? -0.83 22.078 9.422 1 97.06 86 GLU A N 1
ATOM 680 C CA . GLU A 1 86 ? -0.256 22.469 10.711 1 97.06 86 GLU A CA 1
ATOM 681 C C . GLU A 1 86 ? 1.183 21.984 10.844 1 97.06 86 GLU A C 1
ATOM 683 O O . GLU A 1 86 ? 2.059 22.734 11.281 1 97.06 86 GLU A O 1
ATOM 688 N N . HIS A 1 87 ? 1.48 20.812 10.438 1 96.31 87 HIS A N 1
ATOM 689 C CA . HIS A 1 87 ? 2.76 20.188 10.766 1 96.31 87 HIS A CA 1
ATOM 690 C C . HIS A 1 87 ? 3.725 20.266 9.586 1 96.31 87 HIS A C 1
ATOM 692 O O . HIS A 1 87 ? 4.941 20.266 9.781 1 96.31 87 HIS A O 1
ATOM 698 N N . LEU A 1 88 ? 3.219 20.297 8.383 1 95.88 88 LEU A N 1
ATOM 699 C CA . LEU A 1 88 ? 4.082 20.359 7.211 1 95.88 88 LEU A CA 1
ATOM 700 C C . LEU A 1 88 ? 3.998 21.719 6.543 1 95.88 88 LEU A C 1
ATOM 702 O O . LEU A 1 88 ? 4.688 21.984 5.555 1 95.88 88 LEU A O 1
ATOM 706 N N . LYS A 1 89 ? 3.16 22.578 7.047 1 94.94 89 LYS A N 1
ATOM 707 C CA . LYS A 1 89 ? 3.002 23.953 6.574 1 94.94 89 LYS A CA 1
ATOM 708 C C . LYS A 1 89 ? 2.645 23.984 5.09 1 94.94 89 LYS A C 1
ATOM 710 O O . LYS A 1 89 ? 3.199 24.781 4.328 1 94.94 89 LYS A O 1
ATOM 715 N N . LEU A 1 90 ? 1.772 23.109 4.766 1 96.06 90 LEU A N 1
ATOM 716 C CA . LEU A 1 90 ? 1.31 23.047 3.383 1 96.06 90 LEU A CA 1
ATOM 717 C C . LEU A 1 90 ? 0.097 23.938 3.168 1 96.06 90 LEU A C 1
ATOM 719 O O . LEU A 1 90 ? -0.759 24.062 4.051 1 96.06 90 LEU A O 1
ATOM 723 N N . ASP A 1 91 ? 0.102 24.547 1.979 1 94.69 91 ASP A N 1
ATOM 724 C CA . ASP A 1 91 ? -1.136 25.172 1.537 1 94.69 91 ASP A CA 1
ATOM 725 C C . ASP A 1 91 ? -2.227 24.141 1.289 1 94.69 91 ASP A C 1
ATOM 727 O O . ASP A 1 91 ? -1.999 23.141 0.597 1 94.69 91 ASP A O 1
ATOM 731 N N . PRO A 1 92 ? -3.447 24.375 1.852 1 96.19 92 PRO A N 1
ATOM 732 C CA . PRO A 1 92 ? -4.535 23.422 1.634 1 96.19 92 PRO A CA 1
ATOM 733 C C . PRO A 1 92 ? -4.797 23.156 0.153 1 96.19 92 PRO A C 1
ATOM 735 O O . PRO A 1 92 ? -5.195 22.047 -0.217 1 96.19 92 PRO A O 1
ATOM 738 N N . ALA A 1 93 ? -4.547 24.078 -0.704 1 94.31 93 ALA A N 1
ATOM 739 C CA . ALA A 1 93 ? -4.773 23.922 -2.139 1 94.31 93 ALA A CA 1
ATOM 740 C C . ALA A 1 93 ? -3.756 22.969 -2.754 1 94.31 93 ALA A C 1
ATOM 742 O O . ALA A 1 93 ? -3.928 22.516 -3.889 1 94.31 93 ALA A O 1
ATOM 743 N N . HIS A 1 94 ? -2.693 22.719 -2.02 1 95.12 94 HIS A N 1
ATOM 744 C CA . HIS A 1 94 ? -1.612 21.891 -2.533 1 95.12 94 HIS A CA 1
ATOM 745 C C . HIS A 1 94 ? -1.615 20.516 -1.871 1 95.12 94 HIS A C 1
ATOM 747 O O . HIS A 1 94 ? -0.611 19.797 -1.908 1 95.12 94 HIS A O 1
ATOM 753 N N . ILE A 1 95 ? -2.734 20.125 -1.256 1 97.31 95 ILE A N 1
ATOM 754 C CA . ILE A 1 95 ? -2.939 18.828 -0.642 1 97.31 95 ILE A CA 1
ATOM 755 C C . ILE A 1 95 ? -4.055 18.078 -1.371 1 97.31 95 ILE A C 1
ATOM 757 O O . ILE A 1 95 ? -5.227 18.453 -1.284 1 97.31 95 ILE A O 1
ATOM 761 N N . LEU A 1 96 ? -3.734 17.125 -2.119 1 97.5 96 LEU A N 1
ATOM 762 C CA . LEU A 1 96 ? -4.723 16.281 -2.775 1 97.5 96 LEU A CA 1
ATOM 763 C C . LEU A 1 96 ? -4.922 14.977 -2 1 97.5 96 LEU A C 1
ATOM 765 O O . LEU A 1 96 ? -3.953 14.312 -1.631 1 97.5 96 LEU A O 1
ATOM 769 N N . ILE A 1 97 ? -6.16 14.617 -1.735 1 98.62 97 ILE A N 1
ATOM 770 C CA . ILE A 1 97 ? -6.473 13.414 -0.968 1 98.62 97 ILE A CA 1
ATOM 771 C C . ILE A 1 97 ? -7.34 12.477 -1.805 1 98.62 97 ILE A C 1
ATOM 773 O O . ILE A 1 97 ? -8.312 12.914 -2.43 1 98.62 97 ILE A O 1
ATOM 777 N N . SER A 1 98 ? -6.992 11.289 -1.847 1 98.38 98 SER A N 1
ATOM 778 C CA . SER A 1 98 ? -7.785 10.25 -2.496 1 98.38 98 SER A CA 1
ATOM 779 C C . SER A 1 98 ? -8.273 9.219 -1.487 1 98.38 98 SER A C 1
ATOM 781 O O . SER A 1 98 ? -7.535 8.828 -0.578 1 98.38 98 SER A O 1
ATOM 783 N N . PHE A 1 99 ? -9.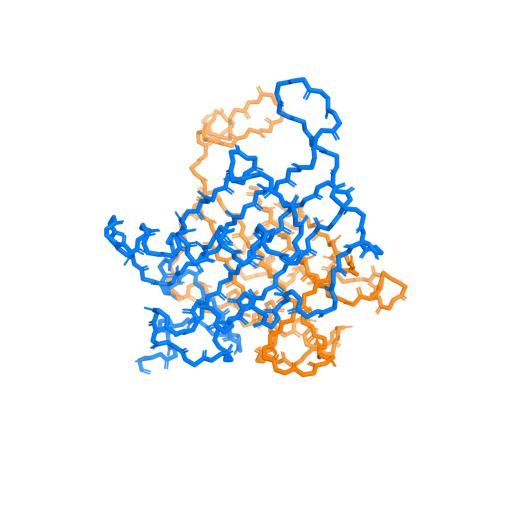547 8.781 -1.631 1 98.12 99 PHE A N 1
ATOM 784 C CA . PHE A 1 99 ? -10.156 7.758 -0.788 1 98.12 99 PHE A CA 1
ATOM 785 C C . PHE A 1 99 ? -10.391 6.477 -1.577 1 98.12 99 PHE A C 1
ATOM 787 O O . PHE A 1 99 ? -11.062 6.492 -2.609 1 98.12 99 PHE A O 1
ATOM 794 N N . ASP A 1 100 ? -9.805 5.387 -1.071 1 95.94 100 ASP A N 1
ATOM 795 C CA . ASP A 1 100 ? -9.93 4.102 -1.756 1 95.94 100 ASP A CA 1
ATOM 796 C C . ASP A 1 100 ? -10.562 3.055 -0.845 1 95.94 100 ASP A C 1
ATOM 798 O O . ASP A 1 100 ? -10.383 3.088 0.373 1 95.94 100 ASP A O 1
ATOM 802 N N . TYR A 1 101 ? -11.375 2.264 -1.481 1 93.94 101 TYR A N 1
ATOM 803 C CA . TYR A 1 101 ? -11.969 1.128 -0.787 1 93.94 101 TYR A CA 1
ATOM 804 C C . TYR A 1 101 ? -11.43 -0.189 -1.332 1 93.94 101 TYR A C 1
ATOM 806 O O . TYR A 1 101 ? -11.25 -0.342 -2.543 1 93.94 101 TYR A O 1
ATOM 814 N N . LYS A 1 102 ? -11.102 -1.054 -0.36 1 93.31 102 LYS A N 1
ATOM 815 C CA . LYS A 1 102 ? -10.688 -2.404 -0.734 1 93.31 102 LYS A CA 1
ATOM 816 C C . LYS A 1 102 ? -11.516 -3.453 0.004 1 93.31 102 LYS A C 1
ATOM 818 O O . LYS A 1 102 ? -11.562 -3.457 1.236 1 93.31 102 LYS A O 1
ATOM 823 N N . ASP A 1 103 ? -12.117 -4.355 -0.78 1 94.44 103 ASP A N 1
ATOM 824 C CA . ASP A 1 103 ? -12.914 -5.43 -0.195 1 94.44 103 ASP A CA 1
ATOM 825 C C . ASP A 1 103 ? -12.086 -6.246 0.798 1 94.44 103 ASP A C 1
ATOM 827 O O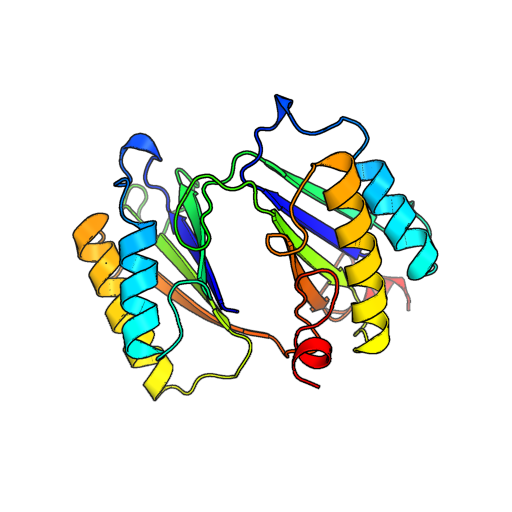 . ASP A 1 103 ? -10.922 -6.562 0.536 1 94.44 103 ASP A O 1
ATOM 831 N N . ALA A 1 104 ? -12.703 -6.688 1.876 1 93.5 104 ALA A N 1
ATOM 832 C CA . ALA A 1 104 ? -12.047 -7.438 2.941 1 93.5 104 ALA A CA 1
ATOM 833 C C . ALA A 1 104 ? -11.43 -8.727 2.406 1 93.5 104 ALA A C 1
ATOM 835 O O . ALA A 1 104 ? -10.461 -9.234 2.967 1 93.5 104 ALA A O 1
ATOM 836 N N . LYS A 1 105 ? -11.992 -9.25 1.339 1 95.25 105 LYS A N 1
ATOM 837 C CA . LYS A 1 105 ? -11.453 -10.469 0.747 1 95.25 105 LYS A CA 1
ATOM 838 C C . LYS A 1 105 ? -10.148 -10.195 0.005 1 95.25 105 LYS A C 1
ATOM 840 O O . LYS A 1 105 ? -9.422 -11.125 -0.352 1 95.25 105 LYS A O 1
ATOM 845 N N . ASN A 1 106 ? -9.914 -8.859 -0.292 1 96.38 106 ASN A N 1
ATOM 846 C CA . ASN A 1 106 ? -8.742 -8.477 -1.076 1 96.38 106 ASN A CA 1
ATOM 847 C C . ASN A 1 106 ? -7.684 -7.805 -0.21 1 96.38 106 ASN A C 1
ATOM 849 O O . ASN A 1 106 ? -6.789 -7.133 -0.727 1 96.38 106 ASN A O 1
ATOM 853 N N . PHE A 1 107 ? -7.793 -7.973 1.074 1 95.31 107 PHE A N 1
ATOM 854 C CA . PHE A 1 107 ? -6.836 -7.457 2.049 1 95.31 107 PHE A CA 1
ATOM 855 C C . PHE A 1 107 ? -6.477 -8.531 3.07 1 95.31 107 PHE A C 1
ATOM 857 O O . PHE A 1 107 ? -7.348 -9.273 3.533 1 95.31 107 PHE A O 1
ATOM 864 N N . ALA A 1 108 ? -5.188 -8.586 3.359 1 96.12 108 ALA A N 1
ATOM 865 C CA . ALA A 1 108 ? -4.773 -9.664 4.254 1 96.12 108 ALA A CA 1
ATOM 866 C C . ALA A 1 108 ? -3.764 -9.172 5.285 1 96.12 108 ALA A C 1
ATOM 868 O O . ALA A 1 108 ? -3.039 -8.203 5.035 1 96.12 108 ALA A O 1
ATOM 869 N N . VAL A 1 109 ? -3.801 -9.742 6.383 1 93.38 109 VAL A N 1
ATOM 870 C CA . VAL A 1 109 ? -2.838 -9.602 7.469 1 93.38 109 VAL A CA 1
ATOM 871 C C . VAL A 1 109 ? -2.666 -10.945 8.18 1 93.38 109 VAL A C 1
ATOM 873 O O . VAL A 1 109 ? -3.553 -11.797 8.125 1 93.38 109 VAL A O 1
ATOM 876 N N . GLN A 1 110 ? -1.416 -11.109 8.773 1 94.31 110 GLN A N 1
ATOM 877 C CA . GLN A 1 110 ? -1.132 -12.352 9.477 1 94.31 110 GLN A CA 1
ATOM 878 C C . GLN A 1 110 ? -1.306 -13.562 8.562 1 94.31 110 GLN A C 1
ATOM 880 O O . GLN A 1 110 ? -1.763 -14.617 9 1 94.31 110 GLN A O 1
ATOM 885 N N . GLY A 1 111 ? -1.191 -13.367 7.258 1 95.75 111 GLY A N 1
ATOM 886 C CA . GLY A 1 111 ? -1.225 -14.453 6.289 1 95.75 111 GLY A CA 1
ATOM 887 C C . GLY A 1 111 ? -2.633 -14.891 5.93 1 95.75 111 GLY A C 1
ATOM 888 O O . GLY A 1 111 ? -2.824 -15.953 5.332 1 95.75 111 GLY A O 1
ATOM 889 N N . LYS A 1 112 ? -3.619 -14.086 6.371 1 96.44 112 LYS A N 1
ATOM 890 C CA . LYS A 1 112 ? -5.023 -14.367 6.094 1 96.44 112 LYS A CA 1
ATOM 891 C C . LYS A 1 112 ? -5.766 -13.102 5.664 1 96.44 112 LYS A C 1
ATOM 893 O O . LYS A 1 112 ? -5.457 -12.008 6.133 1 96.44 112 LYS A O 1
ATOM 898 N N . THR A 1 113 ? -6.746 -13.336 4.789 1 96.81 113 THR A N 1
ATOM 899 C CA . THR A 1 113 ? -7.582 -12.203 4.414 1 96.81 113 THR A CA 1
ATOM 900 C C . THR A 1 113 ? -8.406 -11.711 5.602 1 96.81 113 THR A C 1
ATOM 902 O O . THR A 1 113 ? -8.727 -12.492 6.5 1 96.81 113 THR A O 1
ATOM 905 N N . ILE A 1 114 ? -8.695 -10.461 5.617 1 93.69 114 ILE A N 1
ATOM 906 C CA . ILE A 1 114 ? -9.5 -9.875 6.68 1 93.69 114 ILE A CA 1
ATOM 907 C C . ILE A 1 114 ? -10.875 -10.547 6.719 1 93.69 114 ILE A C 1
ATOM 909 O O . ILE A 1 114 ? -11.422 -10.789 7.793 1 93.69 114 ILE A O 1
ATOM 913 N N . ALA A 1 115 ? -11.383 -10.891 5.555 1 92.94 115 ALA A N 1
ATOM 914 C CA . ALA A 1 115 ? -12.656 -11.594 5.477 1 92.94 115 ALA A CA 1
ATOM 915 C C . ALA A 1 115 ? -12.609 -12.922 6.227 1 92.94 115 ALA A C 1
ATOM 917 O O . ALA A 1 115 ? -13.594 -13.328 6.84 1 92.94 115 ALA A O 1
ATOM 918 N N . SER A 1 116 ? -11.531 -13.523 6.176 1 93 116 SER A N 1
ATOM 919 C CA . SER A 1 116 ? -11.367 -14.82 6.816 1 93 116 SER A CA 1
ATOM 920 C C . SER A 1 116 ? -11.133 -14.672 8.32 1 93 116 SER A C 1
ATOM 922 O O . SER A 1 116 ? -11.352 -15.609 9.086 1 93 116 SER A O 1
ATOM 924 N N . LEU A 1 117 ? -10.578 -13.516 8.664 1 85.94 117 LEU A N 1
ATOM 925 C CA . LEU A 1 117 ? -10.281 -13.273 10.07 1 85.94 117 LEU A CA 1
ATOM 926 C C . LEU A 1 117 ? -11.547 -12.938 10.852 1 85.94 117 LEU A C 1
ATOM 928 O O . LEU A 1 117 ? -11.641 -13.211 12.047 1 85.94 117 LEU A O 1
ATOM 932 N N . TYR A 1 118 ? -12.477 -12.25 10.273 1 72.25 118 TYR A N 1
ATOM 933 C CA . TYR A 1 118 ? -13.688 -11.867 10.984 1 72.25 118 TYR A CA 1
ATOM 934 C C . TYR A 1 118 ? -14.789 -12.906 10.789 1 72.25 118 TYR A C 1
ATOM 936 O O . TYR A 1 118 ? -15.906 -12.727 11.281 1 72.25 118 TYR A O 1
ATOM 944 N N . VAL A 1 119 ? -14.492 -14.07 10.133 1 56.03 119 VAL A N 1
ATOM 945 C CA . VAL A 1 119 ? -15.461 -15.156 10.125 1 56.03 119 VAL A CA 1
ATOM 946 C C . VAL A 1 119 ? -15.094 -16.188 11.188 1 56.03 119 VAL A C 1
ATOM 948 O O . VAL A 1 119 ? -13.914 -16.359 11.508 1 56.03 119 VAL A O 1
ATOM 951 N N . MET B 1 1 ? 0.588 -11.5 -16.672 1 86.81 1 MET B N 1
ATOM 952 C CA . MET B 1 1 ? 1.582 -10.633 -16.031 1 86.81 1 MET B CA 1
ATOM 953 C C . MET B 1 1 ? 1.079 -10.109 -14.695 1 86.81 1 MET B C 1
ATOM 955 O O . MET B 1 1 ? -0.076 -9.695 -14.578 1 86.81 1 MET B O 1
ATOM 959 N N . GLN B 1 2 ? 1.921 -10.406 -13.711 1 94.06 2 GLN B N 1
ATOM 960 C CA . GLN B 1 2 ? 1.599 -9.977 -12.352 1 94.06 2 GLN B CA 1
ATOM 961 C C . GLN B 1 2 ? 2.664 -9.031 -11.805 1 94.06 2 GLN B C 1
ATOM 963 O O . GLN B 1 2 ? 3.852 -9.188 -12.102 1 94.06 2 GLN B O 1
ATOM 968 N N . ILE B 1 3 ? 2.246 -8.039 -11.055 1 97.19 3 ILE B N 1
ATOM 969 C CA . ILE B 1 3 ? 3.182 -7.133 -10.391 1 97.19 3 ILE B CA 1
ATOM 970 C C . ILE B 1 3 ? 3.102 -7.328 -8.883 1 97.19 3 ILE B C 1
ATOM 972 O O . ILE B 1 3 ? 2.014 -7.312 -8.305 1 97.19 3 ILE B O 1
ATOM 976 N N . VAL B 1 4 ? 4.207 -7.586 -8.289 1 98.38 4 VAL B N 1
ATOM 977 C CA . VAL B 1 4 ? 4.312 -7.672 -6.836 1 98.38 4 VAL B CA 1
ATOM 978 C C . VAL B 1 4 ? 5.18 -6.527 -6.312 1 98.38 4 VAL B C 1
ATOM 980 O O . VAL B 1 4 ? 6.367 -6.438 -6.641 1 98.38 4 VAL B O 1
ATOM 983 N N . ARG B 1 5 ? 4.633 -5.715 -5.496 1 98.38 5 ARG B N 1
ATOM 984 C CA . ARG B 1 5 ? 5.355 -4.598 -4.895 1 98.38 5 ARG B CA 1
ATOM 985 C C . ARG B 1 5 ? 5.484 -4.777 -3.385 1 98.38 5 ARG B C 1
ATOM 987 O O . ARG B 1 5 ? 4.48 -4.965 -2.691 1 98.38 5 ARG B O 1
ATOM 994 N N . ILE B 1 6 ? 6.68 -4.695 -2.912 1 98.44 6 ILE B N 1
ATOM 995 C CA . ILE B 1 6 ? 6.957 -4.816 -1.485 1 98.44 6 ILE B CA 1
ATOM 996 C C . ILE B 1 6 ? 7.586 -3.527 -0.969 1 98.44 6 ILE B C 1
ATOM 998 O O . ILE B 1 6 ? 8.695 -3.164 -1.371 1 98.44 6 ILE B O 1
ATOM 1002 N N . GLN B 1 7 ? 6.852 -2.855 -0.155 1 97.62 7 GLN B N 1
ATOM 1003 C CA . GLN B 1 7 ? 7.355 -1.688 0.559 1 97.62 7 GLN B CA 1
ATOM 1004 C C . GLN B 1 7 ? 7.691 -2.029 2.008 1 97.62 7 GLN B C 1
ATOM 1006 O O . GLN B 1 7 ? 6.891 -2.662 2.701 1 97.62 7 GLN B O 1
ATOM 1011 N N . THR B 1 8 ? 8.859 -1.65 2.482 1 97.25 8 THR B N 1
ATOM 1012 C CA . THR B 1 8 ? 9.258 -1.986 3.846 1 97.25 8 THR B CA 1
ATOM 1013 C C . THR B 1 8 ? 10.148 -0.896 4.43 1 97.25 8 THR B C 1
ATOM 1015 O O . THR B 1 8 ? 10.75 -0.112 3.691 1 97.25 8 THR B O 1
ATOM 1018 N N . ASN B 1 9 ? 10.18 -0.82 5.805 1 95.56 9 ASN B N 1
ATOM 1019 C CA . ASN B 1 9 ? 11.062 0.137 6.465 1 95.56 9 ASN B CA 1
ATOM 1020 C C . ASN B 1 9 ? 12.43 -0.469 6.754 1 95.56 9 ASN B C 1
ATOM 1022 O O . ASN B 1 9 ? 13.281 0.177 7.363 1 95.56 9 ASN B O 1
ATOM 1026 N N . ILE B 1 10 ? 12.617 -1.668 6.281 1 96.38 10 ILE B N 1
ATOM 1027 C CA . ILE B 1 10 ? 13.914 -2.32 6.398 1 96.38 10 ILE B CA 1
ATOM 1028 C C . ILE B 1 10 ? 14.898 -1.7 5.402 1 96.38 10 ILE B C 1
ATOM 1030 O O . ILE B 1 10 ? 14.539 -1.449 4.246 1 96.38 10 ILE B O 1
ATOM 1034 N N . ARG B 1 11 ? 16.141 -1.458 5.883 1 96.62 11 ARG B N 1
ATOM 1035 C CA . ARG B 1 11 ? 17.156 -0.859 5.016 1 96.62 11 ARG B CA 1
ATOM 1036 C C . ARG B 1 11 ? 17.547 -1.812 3.891 1 96.62 11 ARG B C 1
ATOM 1038 O O . ARG B 1 11 ? 17.531 -3.031 4.074 1 96.62 11 ARG B O 1
ATOM 1045 N N . ASN B 1 12 ? 17.922 -1.237 2.742 1 96.31 12 ASN B N 1
ATOM 1046 C CA . ASN B 1 12 ? 18.297 -2.025 1.572 1 96.31 12 ASN B CA 1
ATOM 1047 C C . ASN B 1 12 ? 19.422 -3.014 1.893 1 96.31 12 ASN B C 1
ATOM 1049 O O . ASN B 1 12 ? 19.391 -4.152 1.424 1 96.31 12 ASN B O 1
ATOM 1053 N N . VAL B 1 13 ? 20.406 -2.627 2.66 1 96.81 13 VAL B N 1
ATOM 1054 C CA . VAL B 1 13 ? 21.578 -3.441 2.975 1 96.81 13 VAL B CA 1
ATOM 1055 C C . VAL B 1 13 ? 21.156 -4.656 3.799 1 96.81 13 VAL B C 1
ATOM 1057 O O . VAL B 1 13 ? 21.875 -5.652 3.859 1 96.81 13 VAL B O 1
ATOM 1060 N N . ASP B 1 14 ? 20 -4.602 4.504 1 96.75 14 ASP B N 1
ATOM 1061 C CA . ASP B 1 14 ? 19.531 -5.672 5.379 1 96.75 14 ASP B CA 1
ATOM 1062 C C . ASP B 1 14 ? 18.562 -6.598 4.645 1 96.75 14 ASP B C 1
ATOM 1064 O O . ASP B 1 14 ? 18.062 -7.566 5.223 1 96.75 14 ASP B O 1
ATOM 1068 N N . ILE B 1 15 ? 18.266 -6.371 3.371 1 97 15 ILE B N 1
ATOM 1069 C CA . ILE B 1 15 ? 17.391 -7.219 2.564 1 97 15 ILE B CA 1
ATOM 1070 C C . ILE B 1 15 ? 18.219 -8.305 1.88 1 97 15 ILE B C 1
ATOM 1072 O O . ILE B 1 15 ? 19.156 -8.008 1.152 1 97 15 ILE B O 1
ATOM 1076 N N . PRO B 1 16 ? 17.891 -9.5 2.158 1 97.19 16 PRO B N 1
ATOM 1077 C CA . PRO B 1 16 ? 18.625 -10.594 1.518 1 97.19 16 PRO B CA 1
ATOM 1078 C C . PRO B 1 16 ? 18.594 -10.5 -0.007 1 97.19 16 PRO B C 1
ATOM 1080 O O . PRO B 1 16 ? 17.594 -10.086 -0.588 1 97.19 16 PRO B O 1
ATOM 1083 N N . ASP B 1 17 ? 19.609 -11.016 -0.698 1 96.06 17 ASP B N 1
ATOM 1084 C CA . ASP B 1 17 ? 19.781 -10.914 -2.145 1 96.06 17 ASP B CA 1
ATOM 1085 C C . ASP B 1 17 ? 18.797 -11.82 -2.871 1 96.06 17 ASP B C 1
ATOM 1087 O O . ASP B 1 17 ? 18.516 -11.633 -4.059 1 96.06 17 ASP B O 1
ATOM 1091 N N . ASN B 1 18 ? 18.219 -12.758 -2.221 1 96.62 18 ASN B N 1
ATOM 1092 C CA . ASN B 1 18 ? 17.406 -13.758 -2.908 1 96.62 18 ASN B CA 1
ATOM 1093 C C . ASN B 1 18 ? 15.922 -13.523 -2.672 1 96.62 18 ASN B C 1
ATOM 1095 O O . ASN B 1 18 ? 15.102 -14.367 -3.027 1 96.62 18 ASN B O 1
ATOM 1099 N N . ILE B 1 19 ? 15.523 -12.438 -2.074 1 97.81 19 ILE B N 1
ATOM 1100 C CA . ILE B 1 19 ? 14.141 -12.211 -1.683 1 97.81 19 ILE B CA 1
ATOM 1101 C C . ILE B 1 19 ? 13.25 -12.188 -2.924 1 97.81 19 ILE B C 1
ATOM 1103 O O . ILE B 1 19 ? 12.156 -12.758 -2.916 1 97.81 19 ILE B O 1
ATOM 1107 N N . GLU B 1 20 ? 13.711 -11.523 -4.02 1 97.81 20 GLU B N 1
ATOM 1108 C CA . GLU B 1 20 ? 12.914 -11.461 -5.242 1 97.81 20 GLU B CA 1
ATOM 1109 C C . GLU B 1 20 ? 12.641 -12.859 -5.797 1 97.81 20 GLU B C 1
ATOM 1111 O O . GLU B 1 20 ? 11.516 -13.164 -6.195 1 97.81 20 GLU B O 1
ATOM 1116 N N . GLU B 1 21 ? 13.633 -13.664 -5.797 1 97.75 21 GLU B N 1
ATOM 1117 C CA . GLU B 1 21 ? 13.508 -15.023 -6.305 1 97.75 21 GLU B CA 1
ATOM 1118 C C . GLU B 1 21 ? 12.57 -15.852 -5.434 1 97.75 21 GLU B C 1
ATOM 1120 O O . GLU B 1 21 ? 11.734 -16.594 -5.945 1 97.75 21 GLU B O 1
ATOM 1125 N N . GLU B 1 22 ? 12.711 -15.719 -4.164 1 98.06 22 GLU B N 1
ATOM 1126 C CA . GLU B 1 22 ? 11.867 -16.469 -3.236 1 98.06 22 GLU B CA 1
ATOM 1127 C C . GLU B 1 22 ? 10.398 -16.094 -3.4 1 98.06 22 GLU B C 1
ATOM 1129 O O . GLU B 1 22 ? 9.523 -16.969 -3.422 1 98.06 22 GLU B O 1
ATOM 1134 N N . VAL B 1 23 ? 10.117 -14.797 -3.553 1 98.31 23 VAL B N 1
ATOM 1135 C CA . VAL B 1 23 ? 8.758 -14.328 -3.77 1 98.31 23 VAL B CA 1
ATOM 1136 C C . VAL B 1 23 ? 8.227 -14.867 -5.098 1 98.31 23 VAL B C 1
ATOM 1138 O O . VAL B 1 23 ? 7.117 -15.406 -5.16 1 98.31 23 VAL B O 1
ATOM 1141 N N . ARG B 1 24 ? 9.016 -14.758 -6.086 1 98.12 24 ARG B N 1
ATOM 1142 C CA . ARG B 1 24 ? 8.648 -15.172 -7.434 1 98.12 24 ARG B CA 1
ATOM 1143 C C . ARG B 1 24 ? 8.25 -16.641 -7.469 1 98.12 24 ARG B C 1
ATOM 1145 O O . ARG B 1 24 ? 7.16 -16.984 -7.934 1 98.12 24 ARG B O 1
ATOM 1152 N N . TYR B 1 25 ? 9.086 -17.484 -6.918 1 97.94 25 TYR B N 1
ATOM 1153 C CA . TYR B 1 25 ? 8.852 -18.922 -7.008 1 97.94 25 TYR B CA 1
ATOM 1154 C C . TYR B 1 25 ? 7.707 -19.344 -6.094 1 97.94 25 TYR B C 1
ATOM 1156 O O . TYR B 1 25 ? 6.957 -20.266 -6.414 1 97.94 25 TYR B O 1
ATOM 1164 N N . SER B 1 26 ? 7.594 -18.719 -4.984 1 97.81 26 SER B N 1
ATOM 1165 C CA . SER B 1 26 ? 6.488 -19.016 -4.078 1 97.81 26 SER B CA 1
ATOM 1166 C C . SER B 1 26 ? 5.141 -18.75 -4.742 1 97.81 26 SER B C 1
ATOM 1168 O O . SER B 1 26 ? 4.254 -19.594 -4.723 1 97.81 26 SER B O 1
ATOM 1170 N N . LEU B 1 27 ? 5.02 -17.594 -5.402 1 98.06 27 LEU B N 1
ATOM 1171 C CA . LEU B 1 27 ? 3.76 -17.219 -6.043 1 98.06 27 LEU B CA 1
ATOM 1172 C C . LEU B 1 27 ? 3.539 -18.047 -7.312 1 98.06 27 LEU B C 1
ATOM 1174 O O . LEU B 1 27 ? 2.408 -18.422 -7.621 1 98.06 27 LEU B O 1
ATOM 1178 N N . SER B 1 28 ? 4.586 -18.297 -8.07 1 97.94 28 SER B N 1
ATOM 1179 C CA . SER B 1 28 ? 4.48 -19.109 -9.281 1 97.94 28 SER B CA 1
ATOM 1180 C C . SER B 1 28 ? 3.883 -20.469 -8.992 1 97.94 28 SER B C 1
ATOM 1182 O O . SER B 1 28 ? 3.033 -20.953 -9.742 1 97.94 28 SER B O 1
ATOM 1184 N N . SER B 1 29 ? 4.27 -21.031 -7.945 1 97.44 29 SER B N 1
ATOM 1185 C CA . SER B 1 29 ? 3.832 -22.391 -7.582 1 97.44 29 SER B CA 1
ATOM 1186 C C . SER B 1 29 ? 2.34 -22.422 -7.273 1 97.44 29 SER B C 1
ATOM 1188 O O . SER B 1 29 ? 1.638 -23.344 -7.676 1 97.44 29 SER B O 1
ATOM 1190 N N . VAL B 1 30 ? 1.824 -21.422 -6.633 1 97.25 30 VAL B N 1
ATOM 1191 C CA . VAL B 1 30 ? 0.44 -21.469 -6.172 1 97.25 30 VAL B CA 1
ATOM 1192 C C . VAL B 1 30 ? -0.481 -20.875 -7.23 1 97.25 30 VAL B C 1
ATOM 1194 O O . VAL B 1 30 ? -1.672 -21.188 -7.277 1 97.25 30 VAL B O 1
ATOM 1197 N N . MET B 1 31 ? 0.028 -19.953 -8.016 1 96.69 31 MET B N 1
ATOM 1198 C CA . MET B 1 31 ? -0.797 -19.344 -9.055 1 96.69 31 MET B CA 1
ATOM 1199 C C . MET B 1 31 ? -0.728 -20.141 -10.352 1 96.69 31 MET B C 1
ATOM 1201 O O . MET B 1 31 ? -1.486 -19.875 -11.289 1 96.69 31 MET B O 1
ATOM 1205 N N . ASP B 1 32 ? 0.19 -21.078 -10.359 1 95.88 32 ASP B N 1
ATOM 1206 C CA . ASP B 1 32 ? 0.384 -21.922 -11.531 1 95.88 32 ASP B CA 1
ATOM 1207 C C . ASP B 1 32 ? 0.698 -21.078 -12.766 1 95.88 32 ASP B C 1
ATOM 1209 O O . ASP B 1 32 ? 0.054 -21.234 -13.805 1 95.88 32 ASP B O 1
ATOM 1213 N N . LEU B 1 33 ? 1.552 -20.141 -12.648 1 95.12 33 LEU B N 1
ATOM 1214 C CA . LEU B 1 33 ? 2.086 -19.297 -13.711 1 95.12 33 LEU B CA 1
ATOM 1215 C C . LEU B 1 33 ? 3.604 -19.406 -13.789 1 95.12 33 LEU B C 1
ATOM 1217 O O . LEU B 1 33 ? 4.27 -19.609 -12.766 1 95.12 33 LEU B O 1
ATOM 1221 N N . PRO B 1 34 ? 4.141 -19.344 -15.008 1 96.25 34 PRO B N 1
ATOM 1222 C CA . PRO B 1 34 ? 5.602 -19.359 -15.117 1 96.25 34 PRO B CA 1
ATOM 1223 C C . PRO B 1 34 ? 6.27 -18.219 -14.359 1 96.25 34 PRO B C 1
ATOM 1225 O O . PRO B 1 34 ? 5.73 -17.109 -14.305 1 96.25 34 PRO B O 1
ATOM 1228 N N . PRO B 1 35 ? 7.465 -18.484 -13.758 1 97 35 PRO B N 1
ATOM 1229 C CA . PRO B 1 35 ? 8.164 -17.469 -12.969 1 97 35 PRO B CA 1
ATOM 1230 C C . PRO B 1 35 ? 8.414 -16.188 -13.75 1 97 35 PRO B C 1
ATOM 1232 O O . PRO B 1 35 ? 8.461 -15.102 -13.164 1 97 35 PRO B O 1
ATOM 1235 N N . ASP B 1 36 ? 8.461 -16.297 -15.016 1 95.12 36 ASP B N 1
ATOM 1236 C CA . ASP B 1 36 ? 8.805 -15.125 -15.82 1 95.12 36 ASP B CA 1
ATOM 1237 C C . ASP B 1 36 ? 7.613 -14.188 -15.969 1 95.12 36 ASP B C 1
ATOM 1239 O O . ASP B 1 36 ? 7.742 -13.094 -16.516 1 95.12 36 ASP B O 1
ATOM 1243 N N . LYS B 1 37 ? 6.508 -14.469 -15.438 1 93.94 37 LYS B N 1
ATOM 1244 C CA . LYS B 1 37 ? 5.309 -13.648 -15.523 1 93.94 37 LYS B CA 1
ATOM 1245 C C . LYS B 1 37 ? 5.188 -12.711 -14.328 1 93.94 37 LYS B C 1
ATOM 1247 O O . LYS B 1 37 ? 4.219 -11.961 -14.211 1 93.94 37 LYS B O 1
ATOM 1252 N N . PHE B 1 38 ? 6.199 -12.695 -13.461 1 96.88 38 PHE B N 1
ATOM 1253 C CA . PHE B 1 38 ? 6.141 -11.891 -12.25 1 96.88 38 PHE B CA 1
ATOM 1254 C C . PHE B 1 38 ? 7.18 -10.781 -12.281 1 96.88 38 PHE B C 1
ATOM 1256 O O . PHE B 1 38 ? 8.375 -11.047 -12.461 1 96.88 38 PHE B O 1
ATOM 1263 N N . LEU B 1 39 ? 6.734 -9.578 -12.242 1 96.62 39 LEU B N 1
ATOM 1264 C CA . LEU B 1 39 ? 7.582 -8.422 -11.992 1 96.62 39 LEU B CA 1
ATOM 1265 C C . LEU B 1 39 ? 7.598 -8.07 -10.508 1 96.62 39 LEU B C 1
ATOM 1267 O O . LEU B 1 39 ? 6.551 -7.762 -9.93 1 96.62 39 LEU B O 1
ATOM 1271 N N . ILE B 1 40 ? 8.727 -8.109 -9.836 1 98.25 40 ILE B N 1
ATOM 1272 C CA . ILE B 1 40 ? 8.852 -7.879 -8.406 1 98.25 40 ILE B CA 1
ATOM 1273 C C . ILE B 1 40 ? 9.539 -6.535 -8.156 1 98.25 40 ILE B C 1
ATOM 1275 O O . ILE B 1 40 ? 10.617 -6.277 -8.695 1 98.25 40 ILE B O 1
ATOM 1279 N N . ILE B 1 41 ? 8.938 -5.699 -7.434 1 97.81 41 ILE B N 1
ATOM 1280 C CA . ILE B 1 41 ? 9.461 -4.398 -7.027 1 97.81 41 ILE B CA 1
ATOM 1281 C C . ILE B 1 41 ? 9.688 -4.383 -5.516 1 97.81 41 ILE B C 1
ATOM 1283 O O . ILE B 1 41 ? 8.773 -4.688 -4.742 1 97.81 41 ILE B O 1
ATOM 1287 N N . ILE B 1 42 ? 10.859 -4.113 -5.074 1 97.88 42 ILE B N 1
ATOM 1288 C CA . ILE B 1 42 ? 11.156 -3.936 -3.658 1 97.88 42 ILE B CA 1
ATOM 1289 C C . ILE B 1 42 ? 11.539 -2.484 -3.389 1 97.88 42 ILE B C 1
ATOM 1291 O O . ILE B 1 42 ? 12.438 -1.94 -4.047 1 97.88 42 ILE B O 1
ATOM 1295 N N . GLU B 1 43 ? 10.812 -1.845 -2.506 1 96.88 43 GLU B N 1
ATOM 1296 C CA . GLU B 1 43 ? 11.102 -0.489 -2.047 1 96.88 43 GLU B CA 1
ATOM 1297 C C . GLU B 1 43 ? 11.516 -0.479 -0.578 1 96.88 43 GLU B C 1
ATOM 1299 O O . GLU B 1 43 ? 10.664 -0.431 0.311 1 96.88 43 GLU B O 1
ATOM 1304 N N . PRO B 1 44 ? 12.805 -0.427 -0.329 1 96.81 44 PRO B N 1
ATOM 1305 C CA . PRO B 1 44 ? 13.305 -0.5 1.045 1 96.81 44 PRO B CA 1
ATOM 1306 C C . PRO B 1 44 ? 13.406 0.871 1.709 1 96.81 44 PRO B C 1
ATOM 1308 O O . PRO B 1 44 ? 13.266 1.897 1.041 1 96.81 44 PRO B O 1
ATOM 1311 N N . ALA B 1 45 ? 13.555 0.918 3.01 1 95.62 45 ALA B N 1
ATOM 1312 C CA . ALA B 1 45 ? 13.875 2.08 3.836 1 95.62 45 ALA B CA 1
ATOM 1313 C C . ALA B 1 45 ? 12.773 3.131 3.75 1 95.62 45 ALA B C 1
ATOM 1315 O O . ALA B 1 45 ? 13.047 4.332 3.781 1 95.62 45 ALA B O 1
ATOM 1316 N N . ILE B 1 46 ? 11.609 2.629 3.604 1 93.69 46 ILE B N 1
ATOM 1317 C CA . ILE B 1 46 ? 10.469 3.531 3.57 1 93.69 46 ILE B CA 1
ATOM 1318 C C . ILE B 1 46 ? 10.047 3.885 4.996 1 93.69 46 ILE B C 1
ATOM 1320 O O . ILE B 1 46 ? 10 3.018 5.871 1 93.69 46 ILE B O 1
ATOM 1324 N N . ARG B 1 47 ? 9.805 5.164 5.172 1 92.88 47 ARG B N 1
ATOM 1325 C CA . ARG B 1 47 ? 9.289 5.598 6.465 1 92.88 47 ARG B CA 1
ATOM 1326 C C . ARG B 1 47 ? 7.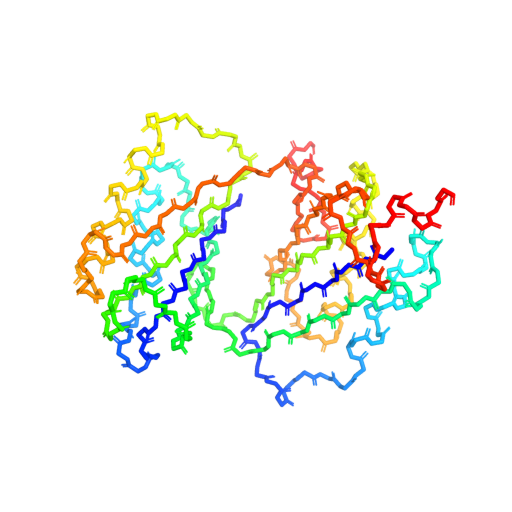848 5.137 6.66 1 92.88 47 ARG B C 1
ATOM 1328 O O . ARG B 1 47 ? 6.941 5.605 5.969 1 92.88 47 ARG B O 1
ATOM 1335 N N . MET B 1 48 ? 7.672 4.223 7.574 1 92.56 48 MET B N 1
ATOM 1336 C CA . MET B 1 48 ? 6.34 3.697 7.863 1 92.56 48 MET B CA 1
ATOM 1337 C C . MET B 1 48 ? 6.23 3.268 9.32 1 92.56 48 MET B C 1
ATOM 1339 O O . MET B 1 48 ? 7.223 2.855 9.93 1 92.56 48 MET B O 1
ATOM 1343 N N . ASN B 1 49 ? 4.969 3.373 9.883 1 90.94 49 ASN B N 1
ATOM 1344 C CA . ASN B 1 49 ? 4.742 3.053 11.289 1 90.94 49 ASN B CA 1
ATOM 1345 C C . ASN B 1 49 ? 3.314 2.566 11.523 1 90.94 49 ASN B C 1
ATOM 1347 O O . ASN B 1 49 ? 2.381 3.014 10.859 1 90.94 49 ASN B O 1
ATOM 1351 N N . MET B 1 50 ? 3.215 1.557 12.227 1 88.38 50 MET B N 1
ATOM 1352 C CA . MET B 1 50 ? 1.931 1.062 12.711 1 88.38 50 MET B CA 1
ATOM 1353 C C . MET B 1 50 ? 1.912 1.007 14.234 1 88.38 50 MET B C 1
ATOM 1355 O O . MET B 1 50 ? 2.686 0.264 14.844 1 88.38 50 MET B O 1
ATOM 1359 N N . GLY B 1 51 ? 1.031 1.891 14.875 1 75.69 51 GLY B N 1
ATOM 1360 C CA . GLY B 1 51 ? 0.982 1.941 16.328 1 75.69 51 GLY B CA 1
ATOM 1361 C C . GLY B 1 51 ? 2.16 2.676 16.938 1 75.69 51 GLY B C 1
ATOM 1362 O O . GLY B 1 51 ? 2.535 3.754 16.469 1 75.69 51 GLY B O 1
ATOM 1363 N N . ASN B 1 52 ? 2.467 2.189 18.078 1 63.34 52 ASN B N 1
ATOM 1364 C CA . ASN B 1 52 ? 3.602 2.814 18.75 1 63.34 52 ASN B CA 1
ATOM 1365 C C . ASN B 1 52 ? 4.902 2.57 18 1 63.34 52 ASN B C 1
ATOM 1367 O O . ASN B 1 52 ? 4.906 1.923 16.953 1 63.34 52 ASN B O 1
ATOM 1371 N N . ARG B 1 53 ? 6.09 1.816 18.562 1 57.28 53 ARG B N 1
ATOM 1372 C CA . ARG B 1 53 ? 7.527 1.909 18.328 1 57.28 53 ARG B CA 1
ATOM 1373 C C . ARG B 1 53 ? 7.914 1.228 17.016 1 57.28 53 ARG B C 1
ATOM 1375 O O . ARG B 1 53 ? 7.082 0.574 16.391 1 57.28 53 ARG B O 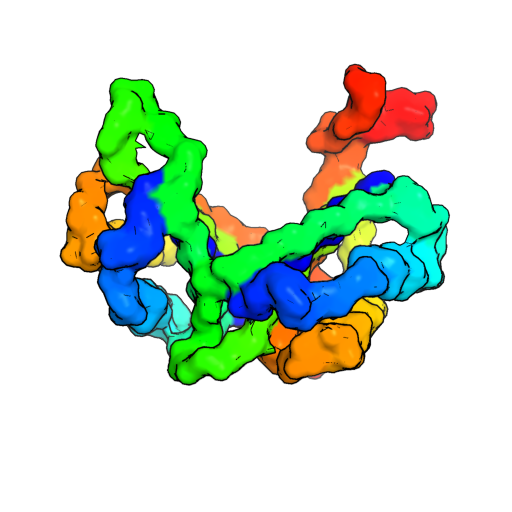1
ATOM 1382 N N . GLU B 1 54 ? 9.281 1.22 16.609 1 63.97 54 GLU B N 1
ATOM 1383 C CA . GLU B 1 54 ? 10.297 0.861 15.625 1 63.97 54 GLU B CA 1
ATOM 1384 C C . GLU B 1 54 ? 10.211 -0.617 15.258 1 63.97 54 GLU B C 1
ATOM 1386 O O . GLU B 1 54 ? 10.844 -1.46 15.898 1 63.97 54 GLU B O 1
ATOM 1391 N N . THR B 1 55 ? 8.93 -0.97 14.688 1 83.69 55 THR B N 1
ATOM 1392 C CA . THR B 1 55 ? 8.883 -2.377 14.305 1 83.69 55 THR B CA 1
ATOM 1393 C C . THR B 1 55 ? 9 -2.525 12.789 1 83.69 55 THR B C 1
ATOM 1395 O O . THR B 1 55 ? 8.492 -1.69 12.039 1 83.69 55 THR B O 1
ATOM 1398 N N . PRO B 1 56 ? 9.859 -3.488 12.398 1 92.62 56 PRO B N 1
ATOM 1399 C CA . PRO B 1 56 ? 9.906 -3.762 10.953 1 92.62 56 PRO B CA 1
ATOM 1400 C C . PRO B 1 56 ? 8.531 -4.102 10.383 1 92.62 56 PRO B C 1
ATOM 1402 O O . PRO B 1 56 ? 7.762 -4.84 11.008 1 92.62 56 PRO B O 1
ATOM 1405 N N . LEU B 1 57 ? 8.203 -3.457 9.344 1 95.06 57 LEU B N 1
ATOM 1406 C CA . LEU B 1 57 ? 6.898 -3.584 8.688 1 95.06 57 LEU B CA 1
ATOM 1407 C C . LEU B 1 57 ? 7.059 -3.768 7.188 1 95.06 57 LEU B C 1
ATOM 1409 O O . LEU B 1 57 ? 8.094 -3.412 6.617 1 95.06 57 LEU B O 1
ATOM 1413 N N . ALA B 1 58 ? 6.055 -4.352 6.602 1 96.62 58 ALA B N 1
ATOM 1414 C CA . ALA B 1 58 ? 6.012 -4.441 5.145 1 96.62 58 ALA B CA 1
ATOM 1415 C C . ALA B 1 58 ? 4.578 -4.34 4.633 1 96.62 58 ALA B C 1
ATOM 1417 O O . ALA B 1 58 ? 3.654 -4.871 5.25 1 96.62 58 ALA B O 1
ATOM 1418 N N . VAL B 1 59 ? 4.441 -3.648 3.547 1 97.31 59 VAL B N 1
ATOM 1419 C CA . VAL B 1 59 ? 3.203 -3.627 2.773 1 97.31 59 VAL B CA 1
ATOM 1420 C C . VAL B 1 59 ? 3.441 -4.254 1.401 1 97.31 59 VAL B C 1
ATOM 1422 O O . VAL B 1 59 ? 4.383 -3.881 0.697 1 97.31 59 VAL B O 1
ATOM 1425 N N . VAL B 1 60 ? 2.594 -5.168 1.041 1 98.31 60 VAL B N 1
ATOM 1426 C CA . VAL B 1 60 ? 2.736 -5.859 -0.235 1 98.31 60 VAL B CA 1
ATOM 1427 C C . VAL B 1 60 ? 1.482 -5.645 -1.081 1 98.31 60 VAL B C 1
ATOM 1429 O O . VAL B 1 60 ? 0.362 -5.727 -0.573 1 98.31 60 VAL B O 1
ATOM 1432 N N . THR B 1 61 ? 1.695 -5.352 -2.293 1 98.19 61 THR B N 1
ATOM 1433 C CA . THR B 1 61 ? 0.597 -5.289 -3.252 1 98.19 61 THR B CA 1
ATOM 1434 C C . THR B 1 61 ? 0.796 -6.309 -4.367 1 98.19 61 THR B C 1
ATOM 1436 O O . THR B 1 61 ? 1.835 -6.316 -5.031 1 98.19 61 THR B O 1
ATOM 1439 N N . LEU B 1 62 ? -0.135 -7.172 -4.559 1 98.31 62 LEU B N 1
ATOM 1440 C CA . LEU B 1 62 ? -0.179 -8.102 -5.684 1 98.31 62 LEU B CA 1
ATOM 1441 C C . LEU B 1 62 ? -1.227 -7.664 -6.703 1 98.31 62 LEU B C 1
ATOM 1443 O O . LEU B 1 62 ? -2.428 -7.711 -6.426 1 98.31 62 LEU B O 1
ATOM 1447 N N . GLN B 1 63 ? -0.815 -7.262 -7.828 1 97.25 63 GLN B N 1
ATOM 1448 C CA . GLN B 1 63 ? -1.694 -6.832 -8.914 1 97.25 63 GLN B CA 1
ATOM 1449 C C . GLN B 1 63 ? -1.764 -7.891 -10.016 1 97.25 63 GLN B C 1
ATOM 1451 O O . GLN B 1 63 ? -0.739 -8.258 -10.586 1 97.25 63 GLN B O 1
ATOM 1456 N N . THR B 1 64 ? -2.959 -8.297 -10.289 1 95.31 64 THR B N 1
ATOM 1457 C CA . THR B 1 64 ? -3.158 -9.359 -11.273 1 95.31 64 THR B CA 1
ATOM 1458 C C . THR B 1 64 ? -4.043 -8.883 -12.414 1 95.31 64 THR B C 1
ATOM 1460 O O . THR B 1 64 ? -4.652 -7.812 -12.328 1 95.31 64 THR B O 1
ATOM 1463 N N . THR B 1 65 ? -4.137 -9.672 -13.484 1 91.31 65 THR B N 1
ATOM 1464 C CA . THR B 1 65 ? -4.969 -9.344 -14.641 1 91.31 65 THR B CA 1
ATOM 1465 C C . THR B 1 65 ? -6.301 -10.078 -14.57 1 91.31 65 THR B C 1
ATOM 1467 O O . THR B 1 65 ? -7.176 -9.867 -15.414 1 91.31 65 THR B O 1
ATOM 1470 N N . ARG B 1 66 ? -6.484 -10.922 -13.656 1 88.88 66 ARG B N 1
ATOM 1471 C CA . ARG B 1 66 ? -7.762 -11.578 -13.391 1 88.88 66 ARG B CA 1
ATOM 1472 C C . ARG B 1 66 ? -8.156 -11.438 -11.922 1 88.88 66 ARG B C 1
ATOM 1474 O O . ARG B 1 66 ? -7.289 -11.414 -11.039 1 88.88 66 ARG B O 1
ATOM 1481 N N . PRO B 1 67 ? -9.422 -11.398 -11.672 1 92.5 67 PRO B N 1
ATOM 1482 C CA . PRO B 1 67 ? -9.844 -11.328 -10.273 1 92.5 67 PRO B CA 1
ATOM 1483 C C . PRO B 1 67 ? -9.523 -12.602 -9.492 1 92.5 67 PRO B C 1
ATOM 1485 O O . PRO B 1 67 ? -9.539 -13.695 -10.062 1 92.5 67 PRO B O 1
ATOM 1488 N N . SER B 1 68 ? -9.172 -12.445 -8.305 1 95.25 68 SER B N 1
ATOM 1489 C CA . SER B 1 68 ? -8.914 -13.586 -7.434 1 95.25 68 SER B CA 1
ATOM 1490 C C . SER B 1 68 ? -10.039 -13.773 -6.414 1 95.25 68 SER B C 1
ATOM 1492 O O . SER B 1 68 ? -10.656 -12.797 -5.98 1 95.25 68 SER B O 1
ATOM 1494 N N . SER B 1 69 ? -10.312 -14.984 -6.109 1 96.31 69 SER B N 1
ATOM 1495 C CA . SER B 1 69 ? -11.289 -15.297 -5.07 1 96.31 69 SER B CA 1
ATOM 1496 C C . SER B 1 69 ? -10.688 -15.141 -3.678 1 96.31 69 SER B C 1
ATOM 1498 O O . SER B 1 69 ? -9.469 -14.992 -3.535 1 96.31 69 SER B O 1
ATOM 1500 N N . GLN B 1 70 ? -11.539 -15.203 -2.676 1 95.81 70 GLN B N 1
ATOM 1501 C CA . GLN B 1 70 ? -11.086 -15.141 -1.291 1 95.81 70 GLN B CA 1
ATOM 1502 C C . GLN B 1 70 ? -10.156 -16.297 -0.961 1 95.81 70 GLN B C 1
ATOM 1504 O O . GLN B 1 70 ? -9.133 -16.109 -0.298 1 95.81 70 GLN B O 1
ATOM 1509 N N . THR B 1 71 ? -10.594 -17.484 -1.441 1 96.94 71 THR B N 1
ATOM 1510 C CA . THR B 1 71 ? -9.797 -18.672 -1.188 1 96.94 71 THR B CA 1
ATOM 1511 C C . THR B 1 71 ? -8.406 -18.547 -1.81 1 96.94 71 THR B C 1
ATOM 1513 O O . THR B 1 71 ? -7.402 -18.859 -1.169 1 96.94 71 THR B O 1
ATOM 1516 N N . GLU B 1 72 ? -8.344 -18.047 -3.008 1 97.44 72 GLU B N 1
ATOM 1517 C CA . GLU B 1 72 ? -7.059 -17.812 -3.662 1 97.44 72 GLU B CA 1
ATOM 1518 C C . GLU B 1 72 ? -6.215 -16.812 -2.873 1 97.44 72 GLU B C 1
ATOM 1520 O O . GLU B 1 72 ? -5.027 -17.047 -2.637 1 97.44 72 GLU B O 1
ATOM 1525 N N . ASN B 1 73 ? -6.867 -15.766 -2.469 1 97.69 73 ASN B N 1
ATOM 1526 C CA . ASN B 1 73 ? -6.156 -14.711 -1.746 1 97.69 73 ASN B CA 1
ATOM 1527 C C . ASN B 1 73 ? -5.602 -15.227 -0.419 1 97.69 73 ASN B C 1
ATOM 1529 O O . ASN B 1 73 ? -4.523 -14.812 0.007 1 97.69 73 ASN B O 1
ATOM 1533 N N . ASP B 1 74 ? -6.332 -16.094 0.231 1 97.81 74 ASP B N 1
ATOM 1534 C CA . ASP B 1 74 ? -5.844 -16.672 1.473 1 97.81 74 ASP B CA 1
ATOM 1535 C C . ASP B 1 74 ? -4.574 -17.5 1.229 1 97.81 74 ASP B C 1
ATOM 1537 O O . ASP B 1 74 ? -3.637 -17.453 2.027 1 97.81 74 ASP B O 1
ATOM 1541 N N . VAL B 1 75 ? -4.617 -18.172 0.155 1 98.25 75 VAL B N 1
ATOM 1542 C CA . VAL B 1 75 ? -3.453 -18.969 -0.195 1 98.25 75 VAL B CA 1
ATOM 1543 C C . VAL B 1 75 ? -2.264 -18.062 -0.499 1 98.25 75 VAL B C 1
ATOM 1545 O O . VAL B 1 75 ? -1.159 -18.297 0.002 1 98.25 75 VAL B O 1
ATOM 1548 N N . TYR B 1 76 ? -2.49 -17.016 -1.354 1 98.38 76 TYR B N 1
ATOM 1549 C CA . TYR B 1 76 ? -1.422 -16.094 -1.708 1 98.38 76 TYR B CA 1
ATOM 1550 C C . TYR B 1 76 ? -0.859 -15.406 -0.468 1 98.38 76 TYR B C 1
ATOM 1552 O O . TYR B 1 76 ? 0.358 -15.273 -0.323 1 98.38 76 TYR B O 1
ATOM 1560 N N . ALA B 1 77 ? -1.768 -15.039 0.36 1 98.38 77 ALA B N 1
ATOM 1561 C CA . ALA B 1 77 ? -1.371 -14.344 1.579 1 98.38 77 ALA B CA 1
ATOM 1562 C C . ALA B 1 77 ? -0.479 -15.219 2.449 1 98.38 77 ALA B C 1
ATOM 1564 O O . ALA B 1 77 ? 0.533 -14.758 2.98 1 98.38 77 ALA B O 1
ATOM 1565 N N . LYS B 1 78 ? -0.894 -16.406 2.607 1 98.25 78 LYS B N 1
ATOM 1566 C CA . LYS B 1 78 ? -0.119 -17.359 3.402 1 98.25 78 LYS B CA 1
ATOM 1567 C C . LYS B 1 78 ? 1.296 -17.516 2.852 1 98.25 78 LYS B C 1
ATOM 1569 O O . LYS B 1 78 ? 2.27 -17.469 3.605 1 98.25 78 LYS B O 1
ATOM 1574 N N . LYS B 1 79 ? 1.388 -17.625 1.583 1 98.38 79 LYS B N 1
ATOM 1575 C CA . LYS B 1 79 ? 2.68 -17.828 0.935 1 98.38 79 LYS B CA 1
ATOM 1576 C C . LYS B 1 79 ? 3.568 -16.594 1.074 1 98.38 79 LYS B C 1
ATOM 1578 O O . LYS B 1 79 ? 4.73 -16.703 1.476 1 98.38 79 LYS B O 1
ATOM 1583 N N . LEU B 1 80 ? 3.035 -15.469 0.76 1 98.56 80 LEU B N 1
ATOM 1584 C CA . LEU B 1 80 ? 3.793 -14.227 0.834 1 98.56 80 LEU B CA 1
ATOM 1585 C C . LEU B 1 80 ? 4.25 -13.953 2.264 1 98.56 80 LEU B C 1
ATOM 1587 O O . LEU B 1 80 ? 5.406 -13.578 2.488 1 98.56 80 LEU B O 1
ATOM 1591 N N . THR B 1 81 ? 3.352 -14.203 3.201 1 98.44 81 THR B N 1
ATOM 1592 C CA . THR B 1 81 ? 3.678 -13.969 4.605 1 98.44 81 THR B CA 1
ATOM 1593 C C . THR B 1 81 ? 4.797 -14.906 5.059 1 98.44 81 THR B C 1
ATOM 1595 O O . THR B 1 81 ? 5.719 -14.484 5.762 1 98.44 81 THR B O 1
ATOM 1598 N N . ALA B 1 82 ? 4.734 -16.125 4.629 1 98.38 82 ALA B N 1
ATOM 1599 C CA . ALA B 1 82 ? 5.77 -17.094 4.988 1 98.38 82 ALA B CA 1
ATOM 1600 C C . ALA B 1 82 ? 7.137 -16.656 4.469 1 98.38 82 ALA B C 1
ATOM 1602 O O . ALA B 1 82 ? 8.133 -16.719 5.191 1 98.38 82 ALA B O 1
ATOM 1603 N N . VAL B 1 83 ? 7.199 -16.203 3.244 1 98.31 83 VAL B N 1
ATOM 1604 C CA . VAL B 1 83 ? 8.453 -15.789 2.623 1 98.31 83 VAL B CA 1
ATOM 1605 C C . VAL B 1 83 ? 9.031 -14.594 3.375 1 98.31 83 VAL B C 1
ATOM 1607 O O . VAL B 1 83 ? 10.219 -14.578 3.711 1 98.31 83 VAL B O 1
ATOM 1610 N N . LEU B 1 84 ? 8.234 -13.625 3.666 1 98.19 84 LEU B N 1
ATOM 1611 C CA . LEU B 1 84 ? 8.695 -12.391 4.297 1 98.19 84 LEU B CA 1
ATOM 1612 C C . LEU B 1 84 ? 9.078 -12.641 5.754 1 98.19 84 LEU B C 1
ATOM 1614 O O . LEU B 1 84 ? 10.031 -12.047 6.258 1 98.19 84 LEU B O 1
ATOM 1618 N N . ARG B 1 85 ? 8.305 -13.461 6.398 1 97.75 85 ARG B N 1
ATOM 1619 C CA . ARG B 1 85 ? 8.664 -13.859 7.758 1 97.75 85 ARG B CA 1
ATOM 1620 C C . ARG B 1 85 ? 10.023 -14.547 7.789 1 97.75 85 ARG B C 1
ATOM 1622 O O . ARG B 1 85 ? 10.867 -14.234 8.633 1 97.75 85 ARG B O 1
ATOM 1629 N N . GLU B 1 86 ? 10.219 -15.43 6.941 1 97.25 86 GLU B N 1
ATOM 1630 C CA . GLU B 1 86 ? 11.422 -16.25 6.914 1 97.25 86 GLU B CA 1
ATOM 1631 C C . GLU B 1 86 ? 12.641 -15.43 6.516 1 97.25 86 GLU B C 1
ATOM 1633 O O . GLU B 1 86 ? 13.703 -15.539 7.129 1 97.25 86 GLU B O 1
ATOM 1638 N N . HIS B 1 87 ? 12.531 -14.547 5.562 1 96.88 87 HIS B N 1
ATOM 1639 C CA . HIS B 1 87 ? 13.703 -13.922 4.961 1 96.88 87 HIS B CA 1
ATOM 1640 C C . HIS B 1 87 ? 13.914 -12.508 5.496 1 96.88 87 HIS B C 1
ATOM 1642 O O . HIS B 1 87 ? 15.047 -12.016 5.527 1 96.88 87 HIS B O 1
ATOM 1648 N N . LEU B 1 88 ? 12.859 -11.875 5.93 1 96.31 88 LEU B N 1
ATOM 1649 C CA . LEU B 1 88 ? 12.992 -10.516 6.445 1 96.31 88 LEU B CA 1
ATOM 1650 C C . LEU B 1 88 ? 12.734 -10.484 7.949 1 96.31 88 LEU B C 1
ATOM 1652 O O . LEU B 1 88 ? 12.812 -9.422 8.57 1 96.31 88 LEU B O 1
ATOM 1656 N N . LYS B 1 89 ? 12.367 -11.617 8.508 1 95.5 89 LYS B N 1
ATOM 1657 C CA . LYS B 1 89 ? 12.148 -11.773 9.945 1 95.5 89 LYS B CA 1
ATOM 1658 C C . LYS B 1 89 ? 11.062 -10.82 10.438 1 95.5 89 LYS B C 1
ATOM 1660 O O . LYS B 1 89 ? 11.219 -10.188 11.484 1 95.5 89 LYS B O 1
ATOM 1665 N N . LEU B 1 90 ? 10.047 -10.742 9.688 1 96.19 90 LEU B N 1
ATOM 1666 C CA . LEU B 1 90 ? 8.922 -9.891 10.047 1 96.19 90 LEU B CA 1
ATOM 1667 C C . LEU B 1 90 ? 7.887 -10.656 10.859 1 96.19 90 LEU B C 1
ATOM 1669 O O . LEU B 1 90 ? 7.66 -11.844 10.617 1 96.19 90 LEU B O 1
ATOM 1673 N N . ASP B 1 91 ? 7.34 -9.938 11.789 1 94.75 91 ASP B N 1
ATOM 1674 C CA . ASP B 1 91 ? 6.145 -10.469 12.445 1 94.75 91 ASP B CA 1
ATOM 1675 C C . ASP B 1 91 ? 4.969 -10.531 11.477 1 94.75 91 ASP B C 1
ATOM 1677 O O . ASP B 1 91 ? 4.672 -9.547 10.789 1 94.75 91 ASP B O 1
ATOM 1681 N N . PRO B 1 92 ? 4.281 -11.688 11.422 1 95.44 92 PRO B N 1
ATOM 1682 C CA . PRO B 1 92 ? 3.127 -11.797 10.523 1 95.44 92 PRO B CA 1
ATOM 1683 C C . PRO B 1 92 ? 2.096 -10.695 10.75 1 95.44 92 PRO B C 1
ATOM 1685 O O . PRO B 1 92 ? 1.424 -10.266 9.805 1 95.44 92 PRO B O 1
ATOM 1688 N N . ALA B 1 93 ? 1.979 -10.164 11.953 1 91.94 93 ALA B N 1
ATOM 1689 C CA . ALA B 1 93 ? 1.031 -9.102 12.281 1 91.94 93 ALA B CA 1
ATOM 1690 C C . ALA B 1 93 ? 1.442 -7.781 11.648 1 91.94 93 ALA B C 1
ATOM 1692 O O . ALA B 1 93 ? 0.643 -6.844 11.57 1 91.94 93 ALA B O 1
ATOM 1693 N N . HIS B 1 94 ? 2.758 -7.723 11.188 1 93.5 94 HIS B N 1
ATOM 1694 C CA . HIS B 1 94 ? 3.299 -6.488 10.633 1 93.5 94 HIS B CA 1
ATOM 1695 C C . HIS B 1 94 ? 3.488 -6.605 9.125 1 93.5 94 HIS B C 1
ATOM 1697 O O . HIS B 1 94 ? 4.258 -5.844 8.531 1 93.5 94 HIS B O 1
ATOM 1703 N N . ILE B 1 95 ? 2.814 -7.559 8.523 1 96 95 ILE B N 1
ATOM 1704 C CA . ILE B 1 95 ? 2.801 -7.742 7.074 1 96 95 ILE B CA 1
ATOM 1705 C C . ILE B 1 95 ? 1.386 -7.539 6.539 1 96 95 ILE B C 1
ATOM 1707 O O . ILE B 1 95 ? 0.505 -8.375 6.766 1 96 95 ILE B O 1
ATOM 1711 N N . LEU B 1 96 ? 1.177 -6.473 5.871 1 96.19 96 LEU B N 1
ATOM 1712 C CA . LEU B 1 96 ? -0.107 -6.191 5.238 1 96.19 96 LEU B CA 1
ATOM 1713 C C . LEU B 1 96 ? -0.04 -6.445 3.736 1 96.19 96 LEU B C 1
ATOM 1715 O O . LEU B 1 96 ? 0.909 -6.023 3.072 1 96.19 96 LEU B O 1
ATOM 1719 N N . ILE B 1 97 ? -1.015 -7.109 3.219 1 97.88 97 ILE B N 1
ATOM 1720 C CA . ILE B 1 97 ? -1.025 -7.473 1.806 1 97.88 97 ILE B CA 1
ATOM 1721 C C . ILE B 1 97 ? -2.322 -6.988 1.159 1 97.88 97 ILE B C 1
ATOM 1723 O O . ILE B 1 97 ? -3.408 -7.184 1.71 1 97.88 97 ILE B O 1
ATOM 1727 N N . SER B 1 98 ? -2.199 -6.398 0.04 1 97.38 98 SER B N 1
ATOM 1728 C CA . SER B 1 98 ? -3.338 -5.992 -0.774 1 97.38 98 SER B CA 1
ATOM 1729 C C . SER B 1 98 ? -3.361 -6.734 -2.105 1 97.38 98 SER B C 1
ATOM 1731 O O . SER B 1 98 ? -2.32 -6.918 -2.738 1 97.38 98 SER B O 1
ATOM 1733 N N . PHE B 1 99 ? -4.578 -7.137 -2.502 1 97.56 99 PHE B N 1
ATOM 1734 C CA . PHE B 1 99 ? -4.785 -7.809 -3.779 1 97.56 99 PHE B CA 1
ATOM 1735 C C . PHE B 1 99 ? -5.57 -6.918 -4.738 1 97.56 99 PHE B C 1
ATOM 1737 O O . PHE B 1 99 ? -6.703 -6.531 -4.445 1 97.56 99 PHE B O 1
ATOM 1744 N N . ASP B 1 100 ? -4.914 -6.676 -5.883 1 95.75 100 ASP B N 1
ATOM 1745 C CA . ASP B 1 100 ? -5.551 -5.805 -6.867 1 95.75 100 ASP B CA 1
ATOM 1746 C C . ASP B 1 100 ? -5.742 -6.531 -8.195 1 95.75 100 ASP B C 1
ATOM 1748 O O . ASP B 1 100 ? -4.945 -7.398 -8.562 1 95.75 100 ASP B O 1
ATOM 1752 N N . TYR B 1 101 ? -6.871 -6.152 -8.727 1 93.56 101 TYR B N 1
ATOM 1753 C CA . TYR B 1 101 ? -7.172 -6.637 -10.062 1 93.56 101 TYR B CA 1
ATOM 1754 C C . TYR B 1 101 ? -7.215 -5.484 -11.062 1 93.56 101 TYR B C 1
ATOM 1756 O O . TYR B 1 101 ? -7.738 -4.41 -10.758 1 93.56 101 TYR B O 1
ATOM 1764 N N . LYS B 1 102 ? -6.547 -5.703 -12.164 1 92.94 102 LYS B N 1
ATOM 1765 C CA . LYS B 1 102 ? -6.617 -4.77 -13.289 1 92.94 102 LYS B CA 1
ATOM 1766 C C . LYS B 1 102 ? -7.008 -5.492 -14.578 1 92.94 102 LYS B C 1
ATOM 1768 O O . LYS B 1 102 ? -6.332 -6.434 -15 1 92.94 102 LYS B O 1
ATOM 1773 N N . ASP B 1 103 ? -8.078 -4.98 -15.156 1 94 103 ASP B N 1
ATOM 1774 C CA . ASP B 1 103 ? -8.547 -5.586 -16.406 1 94 103 ASP B CA 1
ATOM 1775 C C . ASP B 1 103 ? -7.441 -5.613 -17.453 1 94 103 ASP B C 1
ATOM 1777 O O . ASP B 1 103 ? -6.699 -4.641 -17.609 1 94 103 ASP B O 1
ATOM 1781 N N . ALA B 1 104 ? -7.422 -6.652 -18.281 1 91.31 104 ALA B N 1
ATOM 1782 C CA . ALA B 1 104 ? -6.402 -6.859 -19.297 1 91.31 104 ALA B CA 1
ATOM 1783 C C . ALA B 1 104 ? -6.402 -5.719 -20.312 1 91.31 104 ALA B C 1
ATOM 1785 O O . ALA B 1 104 ? -5.367 -5.406 -20.906 1 91.31 104 ALA B O 1
ATOM 1786 N N . LYS B 1 105 ? -7.516 -5.062 -20.516 1 93.81 105 LYS B N 1
ATOM 1787 C CA . LYS B 1 105 ? -7.629 -3.951 -21.453 1 93.81 105 LYS B CA 1
ATOM 1788 C C . LYS B 1 105 ? -6.961 -2.697 -20.906 1 93.81 105 LYS B C 1
ATOM 1790 O O . LYS B 1 105 ? -6.727 -1.735 -21.641 1 93.81 105 LYS B O 1
ATOM 1795 N N . ASN B 1 106 ? -6.766 -2.732 -19.578 1 95 106 ASN B N 1
ATOM 1796 C CA . ASN B 1 106 ? -6.191 -1.563 -18.922 1 95 106 ASN B CA 1
ATOM 1797 C C . ASN B 1 106 ? -4.723 -1.779 -18.578 1 95 106 ASN B C 1
ATOM 1799 O O . ASN B 1 106 ? -4.148 -1.029 -17.797 1 95 106 ASN B O 1
ATOM 1803 N N . PHE B 1 107 ? -4.168 -2.811 -19.062 1 92.31 107 PHE B N 1
ATOM 1804 C CA . PHE B 1 107 ? -2.764 -3.15 -18.891 1 92.31 107 PHE B CA 1
ATOM 1805 C C . PHE B 1 107 ? -2.084 -3.373 -20.234 1 92.31 107 PHE B C 1
ATOM 1807 O O . PHE B 1 107 ? -2.678 -3.955 -21.141 1 92.31 107 PHE B O 1
ATOM 1814 N N . ALA B 1 108 ? -0.807 -2.84 -20.375 1 94.25 108 ALA B N 1
ATOM 1815 C CA . ALA B 1 108 ? -0.152 -2.998 -21.672 1 94.25 108 ALA B CA 1
ATOM 1816 C C . ALA B 1 108 ? 1.303 -3.426 -21.516 1 94.25 108 ALA B C 1
ATOM 1818 O O . ALA B 1 108 ? 1.936 -3.109 -20.5 1 94.25 108 ALA B O 1
ATOM 1819 N N . VAL B 1 109 ? 1.661 -4.289 -22.375 1 89.25 109 VAL B N 1
ATOM 1820 C CA . VAL B 1 109 ? 3.051 -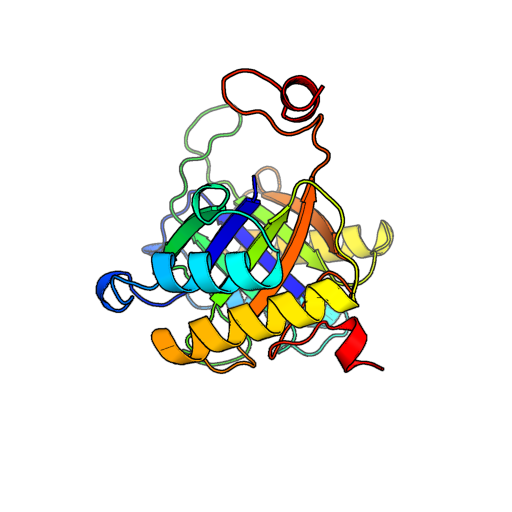4.707 -22.531 1 89.25 109 VAL B CA 1
ATOM 1821 C C . VAL B 1 109 ? 3.381 -4.832 -24.016 1 89.25 109 VAL B C 1
ATOM 1823 O O . VAL B 1 109 ? 2.49 -5.059 -24.844 1 89.25 109 VAL B O 1
ATOM 1826 N N . GLN B 1 110 ? 4.645 -4.445 -24.266 1 92.75 110 GLN B N 1
ATOM 1827 C CA . GLN B 1 110 ? 5.098 -4.547 -25.641 1 92.75 110 GLN B CA 1
ATOM 1828 C C . GLN B 1 110 ? 4.293 -3.631 -26.562 1 92.75 110 GLN B C 1
ATOM 1830 O O . GLN B 1 110 ? 3.975 -3.998 -27.688 1 92.75 110 GLN B O 1
ATOM 1835 N N . GLY B 1 111 ? 3.771 -2.598 -26.062 1 94.75 111 GLY B N 1
ATOM 1836 C CA . GLY B 1 111 ? 3.084 -1.587 -26.844 1 94.75 111 GLY B CA 1
ATOM 1837 C C . GLY B 1 111 ? 1.647 -1.955 -27.172 1 94.75 111 GLY B C 1
ATOM 1838 O O . GLY B 1 111 ? 1.015 -1.321 -28.016 1 94.75 111 GLY B O 1
ATOM 1839 N N . LYS B 1 112 ? 1.213 -3.008 -26.484 1 94.69 112 LYS B N 1
ATOM 1840 C CA . LYS B 1 112 ? -0.151 -3.492 -26.672 1 94.69 112 LYS B CA 1
ATOM 1841 C C . LYS B 1 112 ? -0.804 -3.838 -25.344 1 94.69 112 LYS B C 1
ATOM 1843 O O . LYS B 1 112 ? -0.117 -4.199 -24.375 1 94.69 112 LYS B O 1
ATOM 1848 N N . THR B 1 113 ? -2.195 -3.617 -25.359 1 94.5 113 THR B N 1
ATOM 1849 C CA . THR B 1 113 ? -2.904 -4.078 -24.172 1 94.5 113 THR B CA 1
ATOM 1850 C C . THR B 1 113 ? -2.809 -5.598 -24.047 1 94.5 113 THR B C 1
ATOM 1852 O O . THR B 1 113 ? -2.662 -6.305 -25.031 1 94.5 113 THR B O 1
ATOM 1855 N N . ILE B 1 114 ? -2.762 -6.07 -22.859 1 90.75 114 ILE B N 1
ATOM 1856 C CA . ILE B 1 114 ? -2.711 -7.508 -22.625 1 90.75 114 ILE B CA 1
ATOM 1857 C C . ILE B 1 114 ? -3.908 -8.188 -23.281 1 90.75 114 ILE B C 1
ATOM 1859 O O . ILE B 1 114 ? -3.789 -9.297 -23.812 1 90.75 114 ILE B O 1
ATOM 1863 N N . ALA B 1 115 ? -4.992 -7.469 -23.297 1 90.56 115 ALA B N 1
ATOM 1864 C CA . ALA B 1 115 ? -6.188 -8 -23.953 1 90.56 115 ALA B CA 1
ATOM 1865 C C . ALA B 1 115 ? -5.93 -8.258 -25.438 1 90.56 115 ALA B C 1
ATOM 1867 O O . ALA B 1 115 ? -6.438 -9.234 -26 1 90.56 115 ALA B O 1
ATOM 1868 N N . SER B 1 116 ? -5.133 -7.41 -25.969 1 91 116 SER B N 1
ATOM 1869 C CA . SER B 1 116 ? -4.848 -7.5 -27.406 1 91 116 SER B CA 1
ATOM 1870 C C . SER B 1 116 ? -3.834 -8.602 -27.703 1 91 116 SER B C 1
ATOM 1872 O O . SER B 1 116 ? -3.768 -9.109 -28.828 1 91 116 SER B O 1
ATOM 1874 N N . LEU B 1 117 ? -3.086 -8.891 -26.719 1 85.06 117 LEU B N 1
ATOM 1875 C CA . LEU B 1 117 ? -2.025 -9.875 -26.906 1 85.06 117 LEU B CA 1
ATOM 1876 C C . LEU B 1 117 ? -2.568 -11.297 -26.781 1 85.06 117 LEU B C 1
ATOM 1878 O O . LEU B 1 117 ? -2.035 -12.227 -27.391 1 85.06 117 LEU B O 1
ATOM 1882 N N . TYR B 1 118 ? -3.568 -11.508 -25.922 1 70.38 118 TYR B N 1
ATOM 1883 C CA . TYR B 1 118 ? -4.074 -12.859 -25.719 1 70.38 118 TYR B CA 1
ATOM 1884 C C . TYR B 1 118 ? -5.281 -13.125 -26.625 1 70.38 118 TYR B C 1
ATOM 1886 O O . TYR B 1 118 ? -5.922 -14.172 -26.516 1 70.38 118 TYR B O 1
ATOM 1894 N N . VAL B 1 119 ? -5.578 -12.102 -27.453 1 57.94 119 VAL B N 1
ATOM 1895 C CA . VAL B 1 119 ? -6.547 -12.391 -28.5 1 57.94 119 VAL B CA 1
ATOM 1896 C C . VAL B 1 119 ? -5.82 -12.875 -29.75 1 57.94 119 VAL B C 1
ATOM 1898 O O . VAL B 1 119 ? -4.688 -12.461 -30.031 1 57.94 119 VAL B O 1
#

Organism: Caenorhabditis japonica (NCBI:txid281687)

Foldseek 3Di:
DKEKEKEKLAAPVLADPCLLVQLLVLCCVLVVHDSVVYHYHYHYNDQDDDDDHDAIAMEMEMEDQDDDDPVSVVSSLVSNLVSCCVRVVHDSVRYHYHYHHDHQCRDDDPPHGNVVVVD/DKEKEKEKLAAPVLADPCLLVQLLVLCCVLVVHDSVVYHYHYHYNDDDDDPDDDAIAMEMEMEDQDDDDPVSVVSSLVSNLVSCCVRVVHDSVRYHYHYHHDHQCRDDDPRGRSVVVVD

Secondary structure (DSSP, 8-state):
-EEEEEEESS-GGGS-TTHHHHHHHHHHHHHT--GGGEEEEEE-S-----SSTT---EEEEEEESSPPPHHHHHHHHHHHHHHHHHHH---GGGEEEEEEE--GGGEEETTEEHHHH--/-EEEEEEESS-GGGS-TTHHHHHHHHHHHHHT--GGGEEEEEE-S-EEEESSS----EEEEEEESS---HHHHHHHHHHHHHHHHHHH---GGGEEEEEEE--GGG-EETTEEHHHH--

Radius of gyration: 18.4 Å; Cα contacts (8 Å, |Δi|>4): 458; chains: 2; bounding box: 42×49×47 Å

pLDDT: mean 94.04, std 7.14, range [56.03, 98.62]